Protein AF-0000000086847995 (afdb_homodimer)

Secondary structure (DSSP, 8-state):
-----EEEE-TTS-EEEEPPPPTTSEEEEEEE-HHHHTTS---PEEEEEEEPPP-TTSPPEEEEEEE-TTT-SEEEEEEEEEEE-TT--EEEEEEEEEEE--SSGGGGGGSB-/-----EEEE-TTS-EEEEPPPPTTSEEEEEEE-HHHHTTS---PEEEEEEEPPP-TTSPPEEEEEEE-TTT-SEEEEEEEEEEE-TT--EEEEEEEEEEE--SSGGGGGGSB-

pLDDT: mean 87.89, std 10.71, range [55.47, 97.62]

InterPro domains:
  IPR005468 Avidin/streptavidin [PF01382] (1-113)
  IPR005468 Avidin/streptavidin [PS51326] (1-113)
  IPR005469 Avidin [PR00709] (4-18)
  IPR005469 Avidin [PR00709] (25-33)
  IPR005469 Avidin [PR00709] (55-67)
  IPR005469 Avidin [PR00709] (74-84)
  IPR005469 Avidin [PR00709] (92-103)
  IPR005469 Avidin [PR00709] (109-113)
  IPR036896 Avidin-like superfamily [G3DSA:2.40.128.30] (1-113)
  IPR036896 Avidin-like superfamily [SSF50876] (2-113)
  IPR051764 Avidin/Streptavidin-related [PTHR34399] (1-113)

Radius of gyration: 17.46 Å; Cα contacts (8 Å, |Δi|>4): 596; chains: 2; bounding box: 53×51×38 Å

Foldseek 3Di:
DFAPAAWDADPQRKIWHWHHADPQFKIKTWTGHPCCVVPPNVDIWIKIWGWDDDDPPDFIKIKMKTDPVVNAQKIKIKIWTWDQDPVRDIDIDIDMKIAHDDDDPVCRVPGID/DFAPAAWDADPQRKIWHWHHADPQFKIKTWTGHPCCVVPPNVDIWIKIWGWDDDDPPDFIKIKMKTDPVVNAQKIKIKIWTWDQDPVRDIDTDIDMKIAHDDDDPVCRVPGID

Structure (mmCIF, N/CA/C/O backbone):
data_AF-0000000086847995-model_v1
#
loop_
_entity.id
_entity.type
_entity.pdbx_description
1 polymer Avidin
#
loop_
_atom_site.group_PDB
_atom_site.id
_atom_site.type_symbol
_atom_site.label_atom_id
_atom_site.label_alt_id
_atom_site.label_comp_id
_atom_site.label_asym_id
_atom_site.label_entity_id
_atom_site.label_seq_id
_atom_site.pdbx_PDB_ins_code
_atom_site.Cartn_x
_atom_site.Cartn_y
_atom_site.Cartn_z
_atom_site.occupancy
_atom_site.B_iso_or_equiv
_atom_site.auth_seq_id
_atom_site.auth_comp_id
_atom_site.auth_asym_id
_atom_site.auth_atom_id
_atom_site.pdbx_PDB_model_num
ATOM 1 N N . GLN A 1 1 ? 4.375 23.156 4.918 1 78.56 1 GLN A N 1
ATOM 2 C CA . GLN A 1 1 ? 3.752 21.844 4.719 1 78.56 1 GLN A CA 1
ATOM 3 C C . GLN A 1 1 ? 4.777 20.812 4.27 1 78.56 1 GLN A C 1
ATOM 5 O O . GLN A 1 1 ? 5.766 21.156 3.615 1 78.56 1 GLN A O 1
ATOM 10 N N . CYS A 1 2 ? 4.723 19.625 4.715 1 86.88 2 CYS A N 1
ATOM 11 C CA . CYS A 1 2 ? 5.645 18.562 4.316 1 86.88 2 CYS A CA 1
ATOM 12 C C . CYS A 1 2 ? 5.328 18.062 2.912 1 86.88 2 CYS A C 1
ATOM 14 O O . CYS A 1 2 ? 4.207 17.641 2.637 1 86.88 2 CYS A O 1
ATOM 16 N N . GLN A 1 3 ? 6.23 18.172 2.033 1 90.31 3 GLN A N 1
ATOM 17 C CA . GLN A 1 3 ? 6.051 17.75 0.647 1 90.31 3 GLN A CA 1
ATOM 18 C C . GLN A 1 3 ? 6.547 16.328 0.432 1 90.31 3 GLN A C 1
ATOM 20 O O . GLN A 1 3 ? 7.723 16.031 0.654 1 90.31 3 GLN A O 1
ATOM 25 N N . LEU A 1 4 ? 5.684 15.539 -0.049 1 93.56 4 LEU A N 1
ATOM 26 C CA . LEU A 1 4 ? 6.008 14.133 -0.24 1 93.56 4 LEU A CA 1
ATOM 27 C C . LEU A 1 4 ? 6.863 13.938 -1.488 1 93.56 4 LEU A C 1
ATOM 29 O O . LEU A 1 4 ? 7.754 13.086 -1.508 1 93.56 4 LEU A O 1
ATOM 33 N N . SER A 1 5 ? 6.602 14.766 -2.488 1 95.12 5 SER A N 1
ATOM 34 C CA . SER A 1 5 ? 7.367 14.641 -3.725 1 95.12 5 SER A CA 1
ATOM 35 C C . SER A 1 5 ? 8.836 14.984 -3.504 1 95.12 5 SER A C 1
ATOM 37 O O . SER A 1 5 ? 9.156 15.906 -2.756 1 95.12 5 SER A O 1
ATOM 39 N N . GLY A 1 6 ? 9.672 14.188 -4.25 1 95.38 6 GLY A N 1
ATOM 40 C CA . GLY A 1 6 ? 11.102 14.453 -4.141 1 95.38 6 GLY A CA 1
ATOM 41 C C . GLY A 1 6 ? 11.922 13.195 -3.896 1 95.38 6 GLY A C 1
ATOM 42 O O . GLY A 1 6 ? 11.484 12.094 -4.215 1 95.38 6 GLY A O 1
ATOM 43 N N . LEU A 1 7 ? 13.156 13.422 -3.498 1 95.12 7 LEU A N 1
ATOM 44 C CA . LEU A 1 7 ? 14.094 12.336 -3.238 1 95.12 7 LEU A CA 1
ATOM 45 C C . LEU A 1 7 ? 14.219 12.07 -1.742 1 95.12 7 LEU A C 1
ATOM 47 O O . LEU A 1 7 ? 14.438 13 -0.961 1 95.12 7 LEU A O 1
ATOM 51 N N . TRP A 1 8 ? 14.07 10.828 -1.413 1 96.31 8 TRP A N 1
ATOM 52 C CA . TRP A 1 8 ? 14.164 10.422 -0.014 1 96.31 8 TRP A CA 1
ATOM 53 C C . TRP A 1 8 ? 15.219 9.336 0.169 1 96.31 8 TRP A C 1
ATOM 55 O O . TRP A 1 8 ? 15.328 8.414 -0.649 1 96.31 8 TRP A O 1
ATOM 65 N N . ARG A 1 9 ? 16 9.414 1.239 1 94.62 9 ARG A N 1
ATOM 66 C CA . ARG A 1 9 ? 17.031 8.43 1.576 1 94.62 9 ARG A CA 1
ATOM 67 C C . ARG A 1 9 ? 16.766 7.809 2.943 1 94.62 9 ARG A C 1
ATOM 69 O O . ARG A 1 9 ? 16.422 8.516 3.895 1 94.62 9 ARG A O 1
ATOM 76 N N . ASN A 1 10 ? 16.875 6.461 2.996 1 93.62 10 ASN A N 1
ATOM 77 C CA . ASN A 1 10 ? 16.656 5.828 4.289 1 93.62 10 ASN A CA 1
ATOM 78 C C . ASN A 1 10 ? 17.969 5.441 4.965 1 93.62 10 ASN A C 1
ATOM 80 O O . ASN A 1 10 ? 19.047 5.789 4.48 1 93.62 10 ASN A O 1
ATOM 84 N N . GLU A 1 11 ? 17.797 4.914 6.117 1 90.38 11 GLU A N 1
ATOM 85 C CA . GLU A 1 11 ? 18.938 4.582 6.965 1 90.38 11 GLU A CA 1
ATOM 86 C C . GLU A 1 11 ? 19.875 3.611 6.266 1 90.38 11 GLU A C 1
ATOM 88 O O . GLU A 1 11 ? 21.078 3.57 6.57 1 90.38 11 GLU A O 1
ATOM 93 N N . GLN A 1 12 ? 19.453 2.746 5.297 1 88.44 12 GLN A N 1
ATOM 94 C CA . GLN A 1 12 ? 20.266 1.778 4.562 1 88.44 12 GLN A CA 1
ATOM 95 C C . GLN A 1 12 ? 20.828 2.387 3.281 1 88.44 12 GLN A C 1
ATOM 97 O O . GLN A 1 12 ? 21.359 1.674 2.432 1 88.44 12 GLN A O 1
ATOM 102 N N . ASP A 1 13 ? 20.672 3.629 3.053 1 89.81 13 ASP A N 1
ATOM 103 C CA . ASP A 1 13 ? 21.188 4.391 1.923 1 89.81 13 ASP A CA 1
ATOM 104 C C . ASP A 1 13 ? 20.422 4.059 0.64 1 89.81 13 ASP A C 1
ATOM 106 O O . ASP A 1 13 ? 20.953 4.242 -0.462 1 89.81 13 ASP A O 1
ATOM 110 N N . SER A 1 14 ? 19.266 3.424 0.833 1 90 14 SER A N 1
ATOM 111 C CA . SER A 1 14 ? 18.375 3.262 -0.314 1 90 14 SER A CA 1
ATOM 112 C C . SER A 1 14 ? 17.672 4.57 -0.661 1 90 14 SER A C 1
ATOM 114 O O . SER A 1 14 ? 17.484 5.43 0.205 1 90 14 SER A O 1
ATOM 116 N N . LEU A 1 15 ? 17.312 4.688 -1.896 1 93 15 LEU A N 1
ATOM 117 C CA . LEU A 1 15 ? 16.719 5.934 -2.367 1 93 15 LEU A CA 1
ATOM 118 C C . LEU A 1 15 ? 15.312 5.688 -2.914 1 93 15 LEU A C 1
ATOM 120 O O . LEU A 1 15 ? 15.062 4.672 -3.562 1 93 15 LEU A O 1
ATOM 124 N N . MET A 1 16 ? 14.484 6.621 -2.523 1 95.19 16 MET A N 1
ATOM 125 C CA . MET A 1 16 ? 13.125 6.641 -3.074 1 95.19 16 MET A CA 1
ATOM 12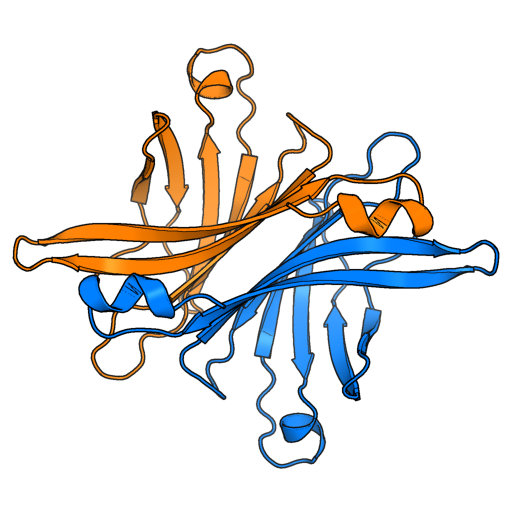6 C C . MET A 1 16 ? 12.844 7.969 -3.766 1 95.19 16 MET A C 1
ATOM 128 O O . MET A 1 16 ? 12.984 9.031 -3.16 1 95.19 16 MET A O 1
ATOM 132 N N . GLU A 1 17 ? 12.547 7.84 -5.027 1 95.62 17 GLU A N 1
ATOM 133 C CA . GLU A 1 17 ? 12.109 9.016 -5.773 1 95.62 17 GLU A CA 1
ATOM 134 C C . GLU A 1 17 ? 10.594 9.023 -5.961 1 95.62 17 GLU A C 1
ATOM 136 O O . GLU A 1 17 ? 10.023 8.07 -6.5 1 95.62 17 GLU A O 1
ATOM 141 N N . ILE A 1 18 ? 9.984 10.133 -5.504 1 96.56 18 ILE A N 1
ATOM 142 C CA . ILE A 1 18 ? 8.547 10.266 -5.668 1 96.56 18 ILE A CA 1
ATOM 143 C C . ILE A 1 18 ? 8.242 11.43 -6.605 1 96.56 18 ILE A C 1
ATOM 145 O O . ILE A 1 18 ? 8.719 12.547 -6.391 1 96.56 18 ILE A O 1
ATOM 149 N N . SER A 1 19 ? 7.441 11.164 -7.59 1 96.38 19 SER A N 1
ATOM 150 C CA . SER A 1 19 ? 7.043 12.195 -8.539 1 96.38 19 SER A CA 1
ATOM 151 C C . SER A 1 19 ? 6.027 13.156 -7.918 1 96.38 19 SER A C 1
ATOM 153 O O . SER A 1 19 ? 5.539 12.914 -6.812 1 96.38 19 SER A O 1
ATOM 155 N N . VAL A 1 20 ? 5.766 14.25 -8.656 1 94.5 20 VAL A N 1
ATOM 156 C CA . VAL A 1 20 ? 4.77 15.219 -8.211 1 94.5 20 VAL A CA 1
ATOM 157 C C . VAL A 1 20 ? 3.416 14.531 -8.039 1 94.5 20 VAL A C 1
ATOM 159 O O . VAL A 1 20 ? 3.016 13.719 -8.883 1 94.5 20 VAL A O 1
ATOM 162 N N . LEU A 1 21 ? 2.77 14.906 -6.922 1 92.94 21 LEU A N 1
ATOM 163 C CA . LEU A 1 21 ? 1.459 14.328 -6.645 1 92.94 21 LEU A CA 1
ATOM 164 C C . LEU A 1 21 ? 0.406 14.891 -7.594 1 92.94 21 LEU A C 1
ATOM 166 O O . LEU A 1 21 ? 0.407 16.094 -7.891 1 92.94 21 LEU A O 1
ATOM 170 N N . ARG A 1 22 ? -0.508 14.055 -7.934 1 92.69 22 ARG A N 1
ATOM 171 C CA . ARG A 1 22 ? -1.677 14.5 -8.68 1 92.69 22 ARG A CA 1
ATOM 172 C C . ARG A 1 22 ? -2.697 15.172 -7.766 1 92.69 22 ARG A C 1
ATOM 174 O O . ARG A 1 22 ? -2.604 15.055 -6.539 1 92.69 22 ARG A O 1
ATOM 181 N N . ASP A 1 23 ? -3.656 15.781 -8.312 1 88.62 23 ASP A N 1
ATOM 182 C CA . ASP A 1 23 ? -4.66 16.531 -7.555 1 88.62 23 ASP A CA 1
ATOM 183 C C . ASP A 1 23 ? -5.402 15.609 -6.586 1 88.62 23 ASP A C 1
ATOM 185 O O . ASP A 1 23 ? -5.82 16.047 -5.508 1 88.62 23 ASP A O 1
ATOM 189 N N . ASN A 1 24 ? -5.547 14.391 -6.961 1 85.69 24 ASN A N 1
ATOM 190 C CA . ASN A 1 24 ? -6.297 13.461 -6.125 1 85.69 24 ASN A CA 1
ATOM 191 C C . ASN A 1 24 ? -5.398 12.805 -5.078 1 85.69 24 ASN A C 1
ATOM 193 O O . ASN A 1 24 ? -5.828 11.891 -4.371 1 85.69 24 ASN A O 1
ATOM 197 N N . GLY A 1 25 ? -4.121 13.219 -5.066 1 89.81 25 GLY A N 1
ATOM 198 C CA . GLY A 1 25 ? -3.189 12.703 -4.074 1 89.81 25 GLY A CA 1
ATOM 199 C C . GLY A 1 25 ? -2.377 11.523 -4.574 1 89.81 25 GLY A C 1
ATOM 200 O O . GLY A 1 25 ? -1.486 11.031 -3.875 1 89.81 25 GLY A O 1
ATOM 201 N N . ASP A 1 26 ? -2.676 11.031 -5.742 1 92.88 26 ASP A N 1
ATOM 202 C CA . ASP A 1 26 ? -1.951 9.891 -6.289 1 92.88 26 ASP A CA 1
ATOM 203 C C . ASP A 1 26 ? -0.509 10.266 -6.625 1 92.88 26 ASP A C 1
ATOM 205 O O . ASP A 1 26 ? -0.239 11.383 -7.059 1 92.88 26 ASP A O 1
ATOM 209 N N . PHE A 1 27 ? 0.321 9.258 -6.457 1 95 27 PHE A N 1
ATOM 210 C CA . PHE A 1 27 ? 1.705 9.508 -6.844 1 95 27 PHE A CA 1
ATOM 211 C C . PHE A 1 27 ? 2.377 8.219 -7.305 1 95 27 PHE A C 1
ATOM 213 O O . PHE A 1 27 ? 1.871 7.125 -7.051 1 95 27 PHE A O 1
ATOM 220 N N . GLN A 1 28 ? 3.418 8.359 -8.07 1 95.94 28 GLN A N 1
ATOM 221 C CA . GLN A 1 28 ? 4.293 7.273 -8.508 1 95.94 28 GLN A CA 1
ATOM 222 C C . GLN A 1 28 ? 5.758 7.602 -8.234 1 95.94 28 GLN A C 1
ATOM 224 O O . GLN A 1 28 ? 6.09 8.734 -7.879 1 95.94 28 GLN A O 1
ATOM 229 N N . GLY A 1 29 ? 6.551 6.566 -8.352 1 95.5 29 GLY A N 1
ATOM 230 C CA . GLY A 1 29 ? 7.973 6.75 -8.117 1 95.5 29 GLY A CA 1
ATOM 231 C C . GLY A 1 29 ? 8.789 5.492 -8.359 1 95.5 29 GLY A C 1
ATOM 232 O O . GLY A 1 29 ? 8.328 4.57 -9.031 1 95.5 29 GLY A O 1
ATOM 233 N N . LYS A 1 30 ? 10 5.637 -7.871 1 93.44 30 LYS A N 1
ATOM 234 C CA . LYS A 1 30 ? 10.938 4.523 -7.973 1 93.44 30 LYS A CA 1
ATOM 235 C C . LYS A 1 30 ? 11.703 4.328 -6.664 1 93.44 30 LYS A C 1
ATOM 237 O O . LYS A 1 30 ? 12.031 5.301 -5.984 1 93.44 30 LYS A O 1
ATOM 242 N N . TYR A 1 31 ? 11.852 3.129 -6.406 1 92.06 31 TYR A N 1
ATOM 243 C CA . TYR A 1 31 ? 12.688 2.75 -5.27 1 92.06 31 TYR A CA 1
ATOM 244 C C . TYR A 1 31 ? 14 2.129 -5.734 1 92.06 31 TYR A C 1
ATOM 246 O O . TYR A 1 31 ? 14 1.228 -6.578 1 92.06 31 TYR A O 1
ATOM 254 N N . PHE A 1 32 ? 15.078 2.605 -5.145 1 89 32 PHE A N 1
ATOM 255 C CA . PHE A 1 32 ? 16.422 2.135 -5.48 1 89 32 PHE A CA 1
ATOM 256 C C . PHE A 1 32 ? 17.094 1.54 -4.258 1 89 32 PHE A C 1
ATOM 258 O O . PHE A 1 32 ? 17.328 2.234 -3.264 1 89 32 PHE A O 1
ATOM 265 N N . THR A 1 33 ? 17.359 0.281 -4.301 1 84.25 33 THR A N 1
ATOM 266 C CA 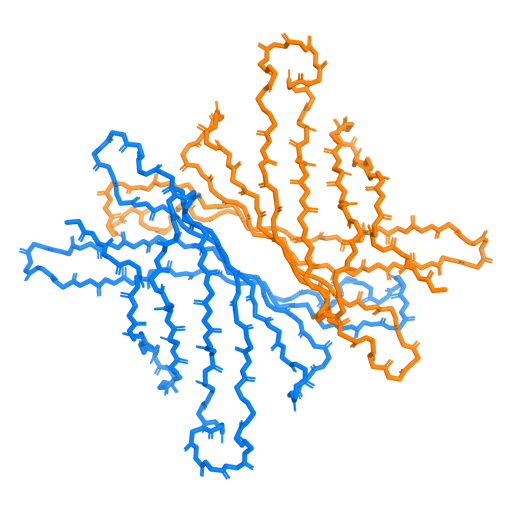. THR A 1 33 ? 18.109 -0.334 -3.209 1 84.25 33 THR A CA 1
ATOM 267 C C . THR A 1 33 ? 19.609 -0.099 -3.375 1 84.25 33 THR A C 1
ATOM 269 O O . THR A 1 33 ? 20.062 0.274 -4.457 1 84.25 33 THR A O 1
ATOM 272 N N . ARG A 1 34 ? 20.359 -0.313 -2.316 1 79.31 34 ARG A N 1
ATOM 273 C CA . ARG A 1 34 ? 21.812 -0.174 -2.348 1 79.31 34 ARG A CA 1
ATOM 274 C C . ARG A 1 34 ? 22.438 -1.069 -3.42 1 79.31 34 ARG A C 1
ATOM 276 O O . ARG A 1 34 ? 23.359 -0.662 -4.121 1 79.31 34 ARG A O 1
ATOM 283 N N . VAL A 1 35 ? 21.875 -2.236 -3.48 1 71.44 35 VAL A N 1
ATOM 284 C CA . VAL A 1 35 ? 22.359 -3.178 -4.48 1 71.44 35 VAL A CA 1
ATOM 285 C C . VAL A 1 35 ? 22.188 -2.59 -5.879 1 71.44 35 VAL A C 1
ATOM 287 O O . VAL A 1 35 ? 23.094 -2.67 -6.715 1 71.44 35 VAL A O 1
ATOM 290 N N . THR A 1 36 ? 21.062 -1.972 -6.172 1 73.62 36 THR A N 1
ATOM 291 C CA . THR A 1 36 ? 20.797 -1.357 -7.465 1 73.62 36 THR A CA 1
ATOM 292 C C . THR A 1 36 ? 21.688 -0.143 -7.688 1 73.62 36 THR A C 1
ATOM 294 O O . THR A 1 36 ? 22.172 0.083 -8.797 1 73.62 36 THR A O 1
ATOM 297 N N . LEU A 1 37 ? 21.891 0.568 -6.703 1 70.19 37 LEU A N 1
ATOM 298 C CA . LEU A 1 37 ? 22.688 1.781 -6.805 1 70.19 37 LEU A CA 1
ATOM 299 C C . LEU A 1 37 ? 24.156 1.443 -7.078 1 70.19 37 LEU A C 1
ATOM 301 O O . LEU A 1 37 ? 24.859 2.215 -7.727 1 70.19 37 LEU A O 1
ATOM 305 N N . ALA A 1 38 ? 24.672 0.316 -6.562 1 71.19 38 ALA A N 1
ATOM 306 C CA . ALA A 1 38 ? 26.047 -0.1 -6.754 1 71.19 38 ALA A CA 1
ATOM 307 C C . ALA A 1 38 ? 26.266 -0.673 -8.156 1 71.19 38 ALA A C 1
ATOM 309 O O . ALA A 1 38 ? 27.391 -0.948 -8.555 1 71.19 38 ALA A O 1
ATOM 310 N N . GLY A 1 39 ? 25.359 -0.509 -8.938 1 64.06 39 GLY A N 1
ATOM 311 C CA . GLY A 1 39 ? 25.531 -0.879 -10.336 1 64.06 39 GLY A CA 1
ATOM 312 C C . GLY A 1 39 ? 25.25 -2.346 -10.602 1 64.06 39 GLY A C 1
ATOM 313 O O . GLY A 1 39 ? 25.656 -2.881 -11.633 1 64.06 39 GLY A O 1
ATOM 314 N N . GLY A 1 40 ? 24.953 -2.982 -9.633 1 55.47 40 GLY A N 1
ATOM 315 C CA . GLY A 1 40 ? 24.734 -4.383 -9.969 1 55.47 40 GLY A CA 1
ATOM 316 C C . GLY A 1 40 ? 23.516 -4.605 -10.844 1 55.47 40 GLY A C 1
ATOM 317 O O . GLY A 1 40 ? 23.547 -5.441 -11.75 1 55.47 40 GLY A O 1
ATOM 318 N N . CYS A 1 41 ? 22.406 -4.297 -10.484 1 56.72 41 CYS A N 1
ATOM 319 C CA . CYS A 1 41 ? 21.203 -4.434 -11.289 1 56.72 41 CYS A CA 1
ATOM 320 C C . CYS A 1 41 ? 20.484 -3.1 -11.422 1 56.72 41 CYS A C 1
ATOM 322 O O . CYS A 1 41 ? 20.312 -2.385 -10.43 1 56.72 41 CYS A O 1
ATOM 324 N N . ALA A 1 42 ? 20.656 -2.42 -12.547 1 55.5 42 ALA A N 1
ATOM 325 C CA . ALA A 1 42 ? 19.906 -1.184 -12.789 1 55.5 42 ALA A CA 1
ATOM 326 C C . ALA A 1 42 ? 18.422 -1.361 -12.469 1 55.5 42 ALA A C 1
ATOM 328 O O . ALA A 1 42 ? 17.578 -0.714 -13.078 1 55.5 42 ALA A O 1
ATOM 329 N N . CYS A 1 43 ? 18.047 -2.291 -11.539 1 69.06 43 CYS A N 1
ATOM 330 C CA . CYS A 1 43 ? 16.641 -2.689 -11.5 1 69.06 43 CYS A CA 1
ATOM 331 C C . CYS A 1 43 ? 15.875 -1.885 -10.453 1 69.06 43 CYS A C 1
ATOM 333 O O . CYS A 1 43 ? 16.172 -1.974 -9.258 1 69.06 43 CYS A O 1
ATOM 335 N N . THR A 1 44 ? 15.359 -0.703 -10.867 1 81.69 44 THR A N 1
ATOM 336 C CA . THR A 1 44 ? 14.477 0.113 -10.039 1 81.69 44 THR A CA 1
ATOM 337 C C . THR A 1 44 ? 13.141 -0.592 -9.82 1 81.69 44 THR A C 1
ATOM 339 O O . THR A 1 44 ? 12.711 -1.397 -10.648 1 81.69 44 THR A O 1
ATOM 342 N N . SER A 1 45 ? 12.695 -0.428 -8.648 1 89.56 45 SER A N 1
ATOM 343 C CA . SER A 1 45 ? 11.383 -0.977 -8.32 1 89.56 45 SER A CA 1
ATOM 344 C C . SER A 1 45 ? 10.32 0.113 -8.297 1 89.56 45 SER A C 1
ATOM 346 O O . SER A 1 45 ? 10.422 1.074 -7.531 1 89.56 45 SER A O 1
ATOM 348 N N . PRO A 1 46 ? 9.328 -0.015 -9.141 1 91.44 46 PRO A N 1
ATOM 349 C CA . PRO A 1 46 ? 8.305 1.029 -9.188 1 91.44 46 PRO A CA 1
ATOM 350 C C . PRO A 1 46 ? 7.469 1.098 -7.91 1 91.44 46 PRO A C 1
ATOM 352 O O . PRO A 1 46 ? 7.211 0.068 -7.281 1 91.44 46 PRO A O 1
ATOM 355 N N . LEU A 1 47 ? 7.129 2.33 -7.504 1 94.56 47 LEU A N 1
ATOM 356 C CA . LEU A 1 47 ? 6.207 2.51 -6.387 1 94.56 47 LEU A CA 1
ATOM 357 C C . LEU A 1 47 ? 4.996 3.34 -6.809 1 94.56 47 LEU A C 1
ATOM 359 O O . LEU A 1 47 ? 5.09 4.156 -7.727 1 94.56 47 LEU A O 1
ATOM 363 N N . LYS A 1 48 ? 3.887 3.035 -6.234 1 94.62 48 LYS A N 1
ATOM 364 C CA . LYS A 1 48 ? 2.625 3.74 -6.438 1 94.62 48 LYS A CA 1
ATOM 365 C C . LYS A 1 48 ? 1.872 3.91 -5.121 1 94.62 48 LYS A C 1
ATOM 367 O O . LYS A 1 48 ? 1.837 2.994 -4.297 1 94.62 48 LYS A O 1
ATOM 372 N N . GLY A 1 49 ? 1.313 5.113 -4.98 1 95.81 49 GLY A N 1
ATOM 373 C CA . GLY A 1 49 ? 0.6 5.332 -3.732 1 95.81 49 GLY A CA 1
ATOM 374 C C . GLY A 1 49 ? -0.287 6.562 -3.76 1 95.81 49 GLY A C 1
ATOM 375 O O . GLY A 1 49 ? -0.608 7.078 -4.832 1 95.81 49 GLY A O 1
ATOM 376 N N . ALA A 1 50 ? -0.777 6.828 -2.645 1 93.44 50 ALA A N 1
ATOM 377 C CA . ALA A 1 50 ? -1.649 7.984 -2.473 1 93.44 50 ALA A CA 1
ATOM 378 C C . ALA A 1 50 ? -1.413 8.656 -1.122 1 93.44 50 ALA A C 1
ATOM 380 O O . ALA A 1 50 ? -1.103 7.984 -0.135 1 93.44 50 ALA A O 1
ATOM 381 N N . GLN A 1 51 ? -1.56 9.961 -1.202 1 92.25 51 GLN A N 1
ATOM 382 C CA . GLN A 1 51 ? -1.508 10.773 0.007 1 92.25 51 GLN A CA 1
ATOM 383 C C . GLN A 1 51 ? -2.908 11.188 0.451 1 92.25 51 GLN A C 1
ATOM 385 O O . GLN A 1 51 ? -3.736 11.578 -0.375 1 92.25 51 GLN A O 1
ATOM 390 N N . GLN A 1 52 ? -3.057 11.039 1.735 1 86.94 52 GLN A N 1
ATOM 391 C CA . GLN A 1 52 ? -4.324 11.477 2.312 1 86.94 52 GLN A CA 1
ATOM 392 C C . GLN A 1 52 ? -4.426 13 2.34 1 86.94 52 GLN A C 1
ATOM 394 O O . GLN A 1 52 ? -3.434 13.688 2.584 1 86.94 52 GLN A O 1
ATOM 399 N N . GLN A 1 53 ? -5.625 13.492 2.01 1 75.81 53 GLN A N 1
ATOM 400 C CA . GLN A 1 53 ? -5.812 14.93 2.146 1 75.81 53 GLN A CA 1
ATOM 401 C C . GLN A 1 53 ? -5.672 15.367 3.602 1 75.81 53 GLN A C 1
ATOM 403 O O . GLN A 1 53 ? -6.203 14.719 4.504 1 75.81 53 GLN A O 1
ATOM 408 N N . PRO A 1 54 ? -4.711 16.266 3.717 1 67.44 54 PRO A N 1
ATOM 409 C CA . PRO A 1 54 ? -4.523 16.703 5.102 1 67.44 54 PRO A CA 1
ATOM 410 C C . PRO A 1 54 ? -5.82 17.172 5.754 1 67.44 54 PRO A C 1
ATOM 412 O O . PRO A 1 54 ? -6.668 17.781 5.09 1 67.44 54 PRO A O 1
ATOM 415 N N . GLY A 1 55 ? -6.18 16.5 6.824 1 60.44 55 GLY A N 1
ATOM 416 C CA . GLY A 1 55 ? -7.211 17.156 7.613 1 60.44 55 GLY A CA 1
ATOM 417 C C . GLY A 1 55 ? -6.77 18.5 8.18 1 60.44 55 GLY A C 1
ATOM 418 O O . GLY A 1 55 ? -5.746 19.047 7.77 1 60.44 55 GLY A O 1
ATOM 419 N N . GLU A 1 56 ? -7.629 19.062 8.977 1 58.31 56 GLU A N 1
ATOM 420 C CA . GLU A 1 56 ? -7.32 20.328 9.648 1 58.31 56 GLU A CA 1
ATOM 421 C C . GLU A 1 56 ? -6.035 20.219 10.461 1 58.31 56 GLU A C 1
ATOM 423 O O . GLU A 1 56 ? -5.969 19.469 11.438 1 58.31 56 GLU A O 1
ATOM 428 N N . GLY A 1 57 ? -4.91 20.875 10.156 1 57.31 57 GLY A N 1
ATOM 429 C CA . GLY A 1 57 ? -3.738 21.156 10.969 1 57.31 57 GLY A CA 1
ATOM 430 C C . GLY A 1 57 ? -2.701 20.062 10.922 1 57.31 57 GLY A C 1
ATOM 431 O O . GLY A 1 57 ? -1.7 20.109 11.641 1 57.31 57 GLY A O 1
ATOM 432 N N . GLY A 1 58 ? -2.895 19.016 10.109 1 68.81 58 GLY A N 1
ATOM 433 C CA . GLY A 1 58 ? -1.88 17.984 10.289 1 68.81 58 GLY A CA 1
ATOM 434 C C . GLY A 1 58 ? -1.186 17.609 8.992 1 68.81 58 GLY A C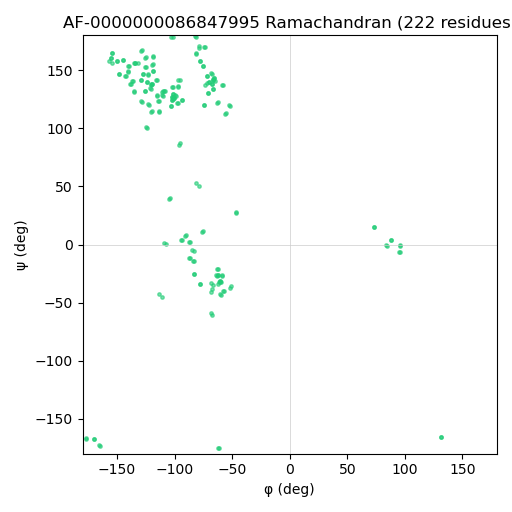 1
ATOM 435 O O . GLY A 1 58 ? -1.508 18.141 7.93 1 68.81 58 GLY A O 1
ATOM 436 N N . TRP A 1 59 ? -0.031 17.016 9.109 1 84.94 59 TRP A N 1
ATOM 437 C CA . TRP A 1 59 ? 0.708 16.453 7.98 1 84.94 59 TRP A CA 1
ATOM 438 C C . TRP A 1 59 ? -0.017 15.242 7.402 1 84.94 59 TRP A C 1
ATOM 440 O O . TRP A 1 59 ? -0.654 14.484 8.133 1 84.94 59 TRP A O 1
ATOM 450 N N . PRO A 1 60 ? -0.022 15.195 6.176 1 87.56 60 PRO A N 1
ATOM 451 C CA . PRO A 1 60 ? -0.792 14.125 5.535 1 87.56 60 PRO A CA 1
ATOM 452 C C . PRO A 1 60 ? -0.159 12.75 5.727 1 87.56 60 PRO A C 1
ATOM 454 O O . PRO A 1 60 ? 1.068 12.625 5.738 1 87.56 60 PRO A O 1
ATOM 457 N N . THR A 1 61 ? -1.003 11.758 5.961 1 93.19 61 THR A N 1
ATOM 458 C CA . THR A 1 61 ? -0.573 10.367 5.859 1 93.19 61 THR A CA 1
ATOM 459 C C . THR A 1 61 ? -0.507 9.93 4.398 1 93.19 61 THR A C 1
ATOM 461 O O . THR A 1 61 ? -1.069 10.586 3.521 1 93.19 61 THR A O 1
ATOM 464 N N . PHE A 1 62 ? 0.254 8.93 4.184 1 95 62 PHE A N 1
ATOM 465 C CA . PHE A 1 62 ? 0.367 8.359 2.848 1 95 62 PHE A CA 1
ATOM 466 C C . PHE A 1 62 ? 0.542 6.848 2.916 1 95 62 PHE A C 1
ATOM 468 O O . PHE A 1 62 ? 0.897 6.305 3.965 1 95 62 PHE A O 1
ATOM 475 N N . ALA A 1 63 ? 0.259 6.199 1.923 1 97.25 63 ALA A N 1
ATOM 476 C CA . ALA A 1 63 ? 0.581 4.789 1.716 1 97.25 63 ALA A CA 1
ATOM 477 C C . ALA A 1 63 ? 1.015 4.531 0.276 1 97.25 63 ALA A C 1
ATOM 479 O O . ALA A 1 63 ? 0.584 5.23 -0.644 1 97.25 63 ALA A O 1
ATOM 480 N N . PHE A 1 64 ? 1.901 3.533 0.113 1 97.25 64 PHE A N 1
ATOM 481 C CA . PHE A 1 64 ? 2.318 3.174 -1.237 1 97.25 64 PHE A CA 1
ATOM 482 C C . PHE A 1 64 ? 2.775 1.721 -1.294 1 97.25 64 PHE A C 1
ATOM 484 O O . PHE A 1 64 ? 2.969 1.085 -0.255 1 97.25 64 PHE A O 1
ATOM 491 N N . THR A 1 65 ? 2.863 1.241 -2.506 1 96.75 65 THR A N 1
ATOM 492 C CA . THR A 1 65 ? 3.336 -0.116 -2.758 1 96.75 65 THR A CA 1
ATOM 493 C C . THR A 1 65 ? 4.602 -0.099 -3.607 1 96.75 65 THR A C 1
ATOM 495 O O . THR A 1 65 ? 4.809 0.816 -4.406 1 96.75 65 THR A O 1
ATOM 498 N N . VAL A 1 66 ? 5.422 -1.055 -3.404 1 93.69 66 VAL A N 1
ATOM 499 C CA . VAL A 1 66 ? 6.625 -1.236 -4.207 1 93.69 66 VAL A CA 1
ATOM 500 C C . VAL A 1 66 ? 6.652 -2.65 -4.785 1 93.69 66 VAL A C 1
ATOM 502 O O . VAL A 1 66 ? 6.422 -3.625 -4.066 1 93.69 66 VAL A O 1
ATOM 505 N N . ARG A 1 67 ? 6.91 -2.74 -6.008 1 90.88 67 ARG A N 1
ATOM 506 C CA . ARG A 1 67 ? 7.07 -4.02 -6.688 1 90.88 67 ARG A CA 1
ATOM 507 C C . ARG A 1 67 ? 8.547 -4.352 -6.898 1 90.88 67 ARG A C 1
ATOM 509 O O . ARG A 1 67 ? 9.273 -3.576 -7.516 1 90.88 67 ARG A O 1
ATOM 516 N N . TRP A 1 68 ? 8.898 -5.551 -6.402 1 88 68 TRP A N 1
ATOM 517 C CA . TRP A 1 68 ? 10.305 -5.941 -6.445 1 88 68 TRP A CA 1
ATOM 518 C C . TRP A 1 68 ? 10.547 -6.965 -7.555 1 88 68 TRP A C 1
ATOM 520 O O . TRP A 1 68 ? 11.305 -7.918 -7.367 1 88 68 TRP A O 1
ATOM 530 N N . ASP A 1 69 ? 9.961 -6.863 -8.719 1 75.94 69 ASP A N 1
ATOM 531 C CA . ASP A 1 69 ? 9.961 -7.832 -9.812 1 75.94 69 ASP A CA 1
ATOM 532 C C . ASP A 1 69 ? 11.383 -8.266 -10.156 1 75.94 69 ASP A C 1
ATOM 534 O O . ASP A 1 69 ? 11.617 -9.422 -10.5 1 75.94 69 ASP A O 1
ATOM 538 N N . LYS A 1 70 ? 12.242 -7.41 -10.094 1 71 70 LYS A N 1
ATOM 539 C CA . LYS A 1 70 ? 13.594 -7.727 -10.547 1 71 70 LYS A CA 1
ATOM 540 C C . LYS A 1 70 ? 14.414 -8.352 -9.43 1 71 70 LYS A C 1
ATOM 542 O O . LYS A 1 70 ? 15.516 -8.867 -9.672 1 71 70 LYS A O 1
ATOM 547 N N . PHE A 1 71 ? 13.875 -8.281 -8.234 1 69.25 71 PHE A N 1
ATOM 548 C CA . PHE A 1 71 ? 14.664 -8.719 -7.086 1 69.25 71 PHE A CA 1
ATOM 549 C C . PHE A 1 71 ? 14.086 -10 -6.484 1 69.25 71 PHE A C 1
ATOM 551 O O . PHE A 1 71 ? 14.828 -10.906 -6.113 1 69.25 71 PHE A O 1
ATOM 558 N N . SER A 1 72 ? 12.844 -9.906 -6.375 1 70.06 72 SER A N 1
ATOM 559 C CA . SER A 1 72 ? 12.172 -10.984 -5.664 1 70.06 72 SER A CA 1
ATOM 560 C C . SER A 1 72 ? 10.719 -11.117 -6.102 1 70.06 72 SER A C 1
ATOM 562 O O . SER A 1 72 ? 10.188 -10.234 -6.785 1 70.06 72 SER A O 1
ATOM 564 N N . ASN A 1 73 ? 10.148 -12.156 -5.973 1 77.56 73 ASN A N 1
ATOM 565 C CA . ASN A 1 73 ? 8.719 -12.344 -6.176 1 77.56 73 ASN A CA 1
ATOM 566 C C . ASN A 1 73 ? 7.914 -11.852 -4.977 1 77.56 73 ASN A C 1
ATOM 568 O O . ASN A 1 73 ? 7.168 -12.617 -4.367 1 77.56 73 ASN A O 1
ATOM 572 N N . ALA A 1 74 ? 8.234 -10.617 -4.594 1 86.06 74 ALA A N 1
ATOM 573 C CA . ALA A 1 74 ? 7.617 -10.047 -3.4 1 86.06 74 ALA A CA 1
ATOM 574 C C . ALA A 1 74 ? 7.086 -8.641 -3.674 1 86.06 74 ALA A C 1
ATOM 576 O O . ALA A 1 74 ? 7.453 -8.016 -4.672 1 86.06 74 ALA A O 1
ATOM 577 N N . THR A 1 75 ? 6.168 -8.258 -2.922 1 92.62 75 THR A N 1
ATOM 578 C CA . THR A 1 75 ? 5.641 -6.898 -2.92 1 92.62 75 THR A CA 1
ATOM 579 C C . THR A 1 75 ? 5.652 -6.316 -1.509 1 92.62 75 THR A C 1
ATOM 581 O O . THR A 1 75 ? 5.539 -7.051 -0.527 1 92.62 75 THR A O 1
ATOM 584 N N . THR A 1 76 ? 5.867 -5.055 -1.44 1 95.12 76 THR A N 1
ATOM 585 C CA . THR A 1 76 ? 5.832 -4.367 -0.153 1 95.12 76 THR A CA 1
ATOM 586 C C . THR A 1 76 ? 4.762 -3.281 -0.149 1 95.12 76 THR A C 1
ATOM 588 O O . THR A 1 76 ? 4.602 -2.553 -1.132 1 95.12 76 THR A O 1
ATOM 591 N N . ALA A 1 77 ? 4.062 -3.191 0.911 1 97.44 77 ALA A N 1
ATOM 592 C CA . ALA A 1 77 ? 3.141 -2.094 1.184 1 97.44 77 ALA A CA 1
ATOM 593 C C . ALA A 1 77 ? 3.654 -1.215 2.32 1 97.44 77 ALA A C 1
ATOM 595 O O . ALA A 1 77 ? 4.062 -1.721 3.369 1 97.44 77 ALA A O 1
ATOM 596 N N . PHE A 1 78 ? 3.664 0.096 2.131 1 97.56 78 PHE A N 1
ATOM 597 C CA . PHE A 1 78 ? 4.117 1.066 3.121 1 97.56 78 PHE A CA 1
ATOM 598 C C . PHE A 1 78 ? 2.969 1.956 3.576 1 97.56 78 PHE A C 1
ATOM 600 O O . PHE A 1 78 ? 2.125 2.35 2.768 1 97.56 78 PHE A O 1
ATOM 607 N N . ALA A 1 79 ? 2.951 2.27 4.809 1 97.62 79 ALA A N 1
ATOM 608 C CA . ALA A 1 79 ? 2.127 3.34 5.367 1 97.62 79 ALA A CA 1
ATOM 609 C C . ALA A 1 79 ? 2.963 4.285 6.223 1 97.62 79 ALA A C 1
ATOM 611 O O . ALA A 1 79 ? 3.857 3.85 6.949 1 97.62 79 ALA A O 1
ATOM 612 N N . GLY A 1 80 ? 2.619 5.539 6.105 1 96.25 80 GLY A N 1
ATOM 613 C CA . GLY A 1 80 ? 3.42 6.48 6.871 1 96.25 80 GLY A CA 1
ATOM 614 C C . GLY A 1 80 ? 2.84 7.883 6.891 1 96.25 80 GLY A C 1
ATOM 615 O O . GLY A 1 80 ? 1.677 8.086 6.535 1 96.25 80 GLY A O 1
ATOM 616 N N . GLN A 1 81 ? 3.689 8.75 7.355 1 94.31 81 GLN A N 1
ATOM 617 C CA . GLN A 1 81 ? 3.35 10.164 7.469 1 94.31 81 GLN A CA 1
ATOM 618 C C . GLN A 1 81 ? 4.582 11.047 7.27 1 94.31 81 GLN A C 1
ATOM 620 O O . GLN A 1 81 ? 5.691 10.664 7.648 1 94.31 81 GLN A O 1
ATOM 625 N N . CYS A 1 82 ? 4.277 12.18 6.695 1 93.75 82 CYS A N 1
ATOM 626 C CA . CYS A 1 82 ? 5.312 13.18 6.469 1 93.75 82 CYS A CA 1
ATOM 627 C C . CYS A 1 82 ? 5.266 14.266 7.539 1 93.75 82 CYS A C 1
ATOM 629 O O . CYS A 1 82 ? 4.203 14.828 7.812 1 93.75 82 CYS A O 1
ATOM 631 N N . PHE A 1 83 ? 6.43 14.516 8.148 1 93.06 83 PHE A N 1
ATOM 632 C CA . PHE A 1 83 ? 6.52 15.539 9.18 1 93.06 83 PHE A CA 1
ATOM 633 C C . PHE A 1 83 ? 7.5 16.625 8.773 1 93.06 83 PHE A C 1
ATOM 635 O O . PHE A 1 83 ? 8.398 16.391 7.965 1 93.06 83 PHE A O 1
ATOM 642 N N . VAL A 1 84 ? 7.254 17.781 9.352 1 91.5 84 VAL A N 1
ATOM 643 C CA . VAL A 1 84 ? 8.211 18.891 9.242 1 91.5 84 VAL A CA 1
ATOM 644 C C . VAL A 1 84 ? 8.516 19.438 10.633 1 91.5 84 VAL A C 1
ATOM 646 O O . VAL A 1 84 ? 7.605 19.734 11.406 1 91.5 84 VAL A O 1
ATOM 649 N N . ASP A 1 85 ? 9.781 19.438 10.953 1 89.69 85 ASP A N 1
ATOM 650 C CA . ASP A 1 85 ? 10.125 19.969 12.273 1 89.69 85 ASP A CA 1
ATOM 651 C C . ASP A 1 85 ? 10.219 21.484 12.242 1 89.69 85 ASP A C 1
ATOM 653 O O . ASP A 1 85 ? 9.984 22.109 11.211 1 89.69 85 ASP A O 1
ATOM 657 N N . THR A 1 86 ? 10.508 22.062 13.352 1 90 86 THR A N 1
ATOM 658 C CA . THR A 1 86 ? 10.523 23.516 13.508 1 90 86 THR A CA 1
ATOM 659 C C . THR A 1 86 ? 11.586 24.141 12.617 1 90 86 THR A C 1
ATOM 661 O O . THR A 1 86 ? 11.477 25.312 12.234 1 90 86 THR A O 1
ATOM 664 N N . GLY A 1 87 ? 12.656 23.406 12.289 1 91.88 87 GLY A N 1
ATOM 665 C CA . GLY A 1 87 ? 13.711 23.906 11.422 1 91.88 87 GLY A CA 1
ATOM 666 C C . GLY A 1 87 ? 13.398 23.734 9.945 1 91.88 87 GLY A C 1
ATOM 667 O O . GLY A 1 87 ? 14.188 24.141 9.086 1 91.88 87 GLY A O 1
ATOM 668 N N . GLY A 1 88 ? 12.32 23.109 9.609 1 90.19 88 GLY A N 1
ATOM 669 C CA . GLY A 1 88 ? 11.906 22.938 8.227 1 90.19 88 GLY A CA 1
ATOM 670 C C . GLY A 1 88 ? 12.336 21.609 7.637 1 90.19 88 GLY A C 1
ATOM 671 O O . GLY A 1 88 ? 12.102 21.344 6.457 1 90.19 88 GLY A O 1
ATOM 672 N N . LYS A 1 89 ? 13.031 20.844 8.492 1 92 89 LYS A N 1
ATOM 673 C CA . LYS A 1 89 ? 13.461 19.531 7.996 1 92 89 LYS A CA 1
ATOM 674 C C . LYS A 1 89 ? 12.273 18.594 7.852 1 92 89 LYS A C 1
ATOM 676 O O . LYS A 1 89 ? 11.508 18.406 8.797 1 92 89 LYS A O 1
ATOM 681 N N . GLU A 1 90 ? 12.227 17.984 6.641 1 93.56 90 GLU A N 1
ATOM 682 C CA . GLU A 1 90 ? 11.141 17.031 6.359 1 93.56 90 GLU A CA 1
ATOM 683 C C . GLU A 1 90 ? 11.594 15.602 6.602 1 93.56 90 GLU A C 1
ATOM 685 O O . GLU A 1 90 ? 12.711 15.227 6.25 1 93.56 90 GLU A O 1
ATOM 690 N N . THR A 1 91 ? 10.703 14.844 7.258 1 94 91 THR A N 1
ATOM 691 C CA . THR A 1 91 ? 10.977 13.445 7.57 1 94 91 THR A CA 1
ATOM 692 C C . THR A 1 91 ? 9.758 12.578 7.262 1 94 91 THR A C 1
ATOM 694 O O . THR A 1 91 ? 8.625 12.938 7.605 1 94 91 THR A O 1
ATOM 697 N N . LEU A 1 92 ? 10.039 11.492 6.555 1 95.56 92 LEU A N 1
ATOM 698 C CA . LEU A 1 92 ? 9 10.492 6.375 1 95.56 92 LEU A CA 1
ATOM 699 C C . LEU A 1 92 ? 9.164 9.352 7.379 1 95.56 92 LEU A C 1
ATOM 701 O O . LEU A 1 92 ? 10.234 8.758 7.48 1 95.56 92 LEU A O 1
ATOM 705 N N . THR A 1 93 ? 8.203 9.117 8.141 1 95.38 93 THR A N 1
ATOM 706 C CA . THR A 1 93 ? 8.156 7.922 8.977 1 95.38 93 THR A CA 1
ATOM 707 C C . THR A 1 93 ? 7.227 6.875 8.367 1 95.38 93 THR A C 1
ATOM 709 O O . THR A 1 93 ? 6.094 7.188 7.988 1 95.38 93 THR A O 1
ATOM 712 N N . THR A 1 94 ? 7.758 5.684 8.211 1 96.5 94 THR A N 1
ATOM 713 C CA . THR A 1 94 ? 6.973 4.652 7.543 1 96.5 94 THR A CA 1
ATOM 714 C C . THR A 1 94 ? 7.055 3.332 8.305 1 96.5 94 THR A C 1
ATOM 716 O O . THR A 1 94 ? 7.953 3.139 9.125 1 96.5 94 THR A O 1
ATOM 719 N N . MET A 1 95 ? 6.121 2.494 8.148 1 96.94 95 MET A N 1
ATOM 720 C CA . MET A 1 95 ? 6.094 1.067 8.453 1 96.94 95 MET A CA 1
ATOM 721 C C . MET A 1 95 ? 5.684 0.253 7.234 1 96.94 95 MET A C 1
ATOM 723 O O . MET A 1 95 ? 4.988 0.76 6.352 1 96.94 95 MET A O 1
ATOM 727 N N . TRP A 1 96 ? 6.199 -1.061 7.227 1 95.94 96 TRP A N 1
ATOM 728 C CA . TRP A 1 96 ? 5.965 -1.782 5.98 1 95.94 96 TRP A CA 1
ATOM 729 C C . TRP A 1 96 ? 5.602 -3.238 6.254 1 95.94 96 TRP A C 1
ATOM 731 O O . TRP A 1 96 ? 5.895 -3.766 7.332 1 95.94 96 TRP A O 1
ATOM 741 N N . LEU A 1 97 ? 4.855 -3.814 5.305 1 97 97 LEU A N 1
ATOM 742 C CA . LEU A 1 97 ? 4.594 -5.242 5.168 1 97 97 LEU A CA 1
ATOM 743 C C . LEU A 1 97 ? 5.238 -5.797 3.902 1 97 97 LEU A C 1
ATOM 745 O O . LEU A 1 97 ? 5.043 -5.258 2.812 1 97 97 LEU A O 1
ATOM 749 N N . LEU A 1 98 ? 6.043 -6.777 4.094 1 95.31 98 LEU A N 1
ATOM 750 C CA . LEU A 1 98 ? 6.602 -7.5 2.953 1 95.31 98 LEU A CA 1
ATOM 751 C C . LEU A 1 98 ? 5.863 -8.812 2.727 1 95.31 98 LEU A C 1
ATOM 753 O O . LEU A 1 98 ? 5.734 -9.625 3.646 1 95.31 98 LEU A O 1
ATOM 757 N N . ARG A 1 99 ? 5.359 -9.039 1.514 1 94.62 99 ARG A N 1
ATOM 758 C CA . ARG A 1 99 ? 4.688 -10.281 1.134 1 94.62 99 ARG A CA 1
ATOM 759 C C . ARG A 1 99 ? 5.496 -11.047 0.093 1 94.62 99 ARG A C 1
ATOM 761 O O . ARG A 1 99 ? 5.656 -10.586 -1.038 1 94.62 99 ARG A O 1
ATOM 768 N N . GLU A 1 100 ? 5.93 -12.156 0.486 1 91.88 100 GLU A N 1
ATOM 769 C CA . GLU A 1 100 ? 6.578 -13.07 -0.45 1 91.88 100 GLU A CA 1
ATOM 770 C C . GLU A 1 100 ? 5.594 -14.117 -0.962 1 91.88 100 GLU A C 1
ATOM 772 O O . GLU A 1 100 ? 4.75 -14.609 -0.207 1 91.88 100 GLU A O 1
ATOM 777 N N . ALA A 1 101 ? 5.711 -14.438 -2.225 1 90.56 101 ALA A N 1
ATOM 778 C CA . ALA A 1 101 ? 4.828 -15.453 -2.797 1 90.56 101 ALA A CA 1
ATOM 779 C C . ALA A 1 101 ? 5.109 -16.828 -2.197 1 90.56 101 ALA A C 1
ATOM 781 O O . ALA A 1 101 ? 6.266 -17.203 -1.995 1 90.56 101 ALA A O 1
ATOM 782 N N . VAL A 1 102 ? 4.031 -17.484 -1.845 1 90.44 102 VAL A N 1
ATOM 783 C CA . VAL A 1 102 ? 4.148 -18.875 -1.406 1 90.44 102 VAL A CA 1
ATOM 784 C C . VAL A 1 102 ? 3.352 -19.781 -2.342 1 90.44 102 VAL A C 1
ATOM 786 O O . VAL A 1 102 ? 2.461 -19.312 -3.059 1 90.44 102 VAL A O 1
ATOM 789 N N . GLY A 1 103 ? 3.635 -21.016 -2.314 1 87.56 103 GLY A N 1
ATOM 790 C CA . GLY A 1 103 ? 3.109 -21.938 -3.297 1 87.56 103 GLY A CA 1
ATOM 791 C C . GLY A 1 103 ? 1.719 -22.453 -2.961 1 87.56 103 GLY A C 1
ATOM 792 O O . GLY A 1 103 ? 1.071 -23.094 -3.783 1 87.56 103 GLY A O 1
ATOM 793 N N . SER A 1 104 ? 1.32 -22.219 -1.665 1 89.38 104 SER A N 1
ATOM 794 C CA . SER A 1 104 ? 0.007 -22.719 -1.262 1 89.38 104 SER A CA 1
ATOM 795 C C . SER A 1 104 ? -0.546 -21.922 -0.088 1 89.38 104 SER A C 1
ATOM 797 O O . SER A 1 104 ? 0.201 -21.219 0.602 1 89.38 104 SER A O 1
ATOM 799 N N . LEU A 1 105 ? -1.853 -22.016 0.078 1 91.12 105 LEU A N 1
ATOM 800 C CA . LEU A 1 105 ? -2.523 -21.344 1.19 1 91.12 105 LEU A CA 1
ATOM 801 C C . LEU A 1 105 ? -1.986 -21.844 2.527 1 91.12 105 LEU A C 1
ATOM 803 O O . LEU A 1 105 ? -1.937 -21.094 3.502 1 91.12 105 LEU A O 1
ATOM 807 N N . GLU A 1 106 ? -1.585 -23.109 2.549 1 91.94 106 GLU A N 1
ATOM 808 C CA . GLU A 1 106 ? -1.053 -23.688 3.779 1 91.94 106 GLU A CA 1
ATOM 809 C C . GLU A 1 106 ? 0.22 -22.969 4.223 1 91.94 106 GLU A C 1
ATOM 811 O O . GLU A 1 106 ? 0.535 -22.938 5.414 1 91.94 106 GLU A O 1
ATOM 816 N N . GLU A 1 107 ? 0.926 -22.406 3.412 1 92.5 107 GLU A N 1
ATOM 817 C CA . GLU A 1 107 ? 2.186 -21.719 3.699 1 92.5 107 GLU A CA 1
ATOM 818 C C . GLU A 1 107 ? 1.967 -20.234 3.945 1 92.5 107 GLU A C 1
ATOM 820 O O . GLU A 1 107 ? 2.924 -19.484 4.156 1 92.5 107 GLU A O 1
ATOM 825 N N . ASP A 1 108 ? 0.721 -19.812 3.953 1 91.81 108 ASP A N 1
ATOM 826 C CA . ASP A 1 108 ? 0.376 -18.406 4.02 1 91.81 108 ASP A CA 1
ATOM 827 C C . ASP A 1 108 ? 0.865 -17.781 5.324 1 91.81 108 ASP A C 1
ATOM 829 O O . ASP A 1 108 ? 1.269 -16.609 5.348 1 91.81 108 ASP A O 1
ATOM 833 N N . TRP A 1 109 ? 0.894 -18.484 6.457 1 91.81 109 TRP A N 1
ATOM 834 C CA . TRP A 1 109 ? 1.152 -17.953 7.797 1 91.81 109 TRP A CA 1
ATOM 835 C C . TRP A 1 109 ? 2.555 -17.359 7.887 1 91.81 109 TRP A C 1
ATOM 837 O O . TRP A 1 109 ? 2.812 -16.484 8.719 1 91.81 109 TRP A O 1
ATOM 847 N N . LYS A 1 110 ? 3.443 -17.75 7.016 1 92.88 110 LYS A N 1
ATOM 848 C CA . LYS A 1 110 ? 4.82 -17.266 7.078 1 92.88 110 LYS A CA 1
ATOM 849 C C . LYS A 1 110 ? 5.109 -16.281 5.949 1 92.88 110 LYS A C 1
ATOM 851 O O . LYS A 1 110 ? 6.25 -15.844 5.773 1 92.88 110 LYS A O 1
ATOM 856 N N . ALA A 1 111 ? 4.211 -15.953 5.102 1 92.5 111 ALA A N 1
ATOM 857 C CA . ALA A 1 111 ? 4.449 -15.289 3.826 1 92.5 111 ALA A CA 1
ATOM 858 C C . ALA A 1 111 ? 4.566 -13.773 4.012 1 92.5 111 ALA A C 1
ATOM 860 O O . ALA A 1 111 ? 5.07 -13.07 3.131 1 92.5 111 ALA A O 1
ATOM 861 N N . THR A 1 112 ? 3.943 -13.219 5.105 1 93.69 112 THR A N 1
ATOM 862 C CA . THR A 1 112 ? 3.975 -11.773 5.312 1 93.69 112 THR A CA 1
ATOM 863 C C . THR A 1 112 ? 4.852 -11.414 6.508 1 93.69 112 THR A C 1
ATOM 865 O O . THR A 1 112 ? 4.703 -11.992 7.586 1 93.69 112 THR A O 1
ATOM 868 N N . ARG A 1 113 ? 5.809 -10.516 6.375 1 91.62 113 ARG A N 1
ATOM 869 C CA . ARG A 1 113 ? 6.695 -10.078 7.449 1 91.62 113 ARG A CA 1
ATOM 870 C C . ARG A 1 113 ? 6.688 -8.562 7.582 1 91.62 113 ARG A C 1
ATOM 872 O O . ARG A 1 113 ? 6.488 -7.848 6.598 1 91.62 113 ARG A O 1
ATOM 879 N N . GLN B 1 1 ? -5.781 -19.688 -13.023 1 78.69 1 GLN B N 1
ATOM 880 C CA . GLN B 1 1 ? -5.055 -18.594 -12.383 1 78.69 1 GLN B CA 1
ATOM 881 C C . GLN B 1 1 ? -5.984 -17.766 -11.508 1 78.69 1 GLN B C 1
ATOM 883 O O . GLN B 1 1 ? -7.18 -17.656 -11.789 1 78.69 1 GLN B O 1
ATOM 888 N N . CYS B 1 2 ? -5.582 -17.312 -10.398 1 86.88 2 CYS B N 1
ATOM 889 C CA . CYS B 1 2 ? -6.391 -16.484 -9.508 1 86.88 2 CYS B CA 1
ATOM 890 C C . CYS B 1 2 ? -6.512 -15.07 -10.047 1 86.88 2 CYS B C 1
ATOM 892 O O . CYS B 1 2 ? -5.5 -14.406 -10.289 1 86.88 2 CYS B O 1
ATOM 894 N N . GLN B 1 3 ? -7.66 -14.625 -10.312 1 90.62 3 GLN B N 1
ATOM 895 C CA . GLN B 1 3 ? -7.91 -13.297 -10.859 1 90.62 3 GLN B CA 1
ATOM 896 C C . GLN B 1 3 ? -8.203 -12.297 -9.742 1 90.62 3 GLN B C 1
ATOM 898 O O . GLN B 1 3 ? -9.156 -12.461 -8.984 1 90.62 3 GLN B O 1
ATOM 903 N N . LEU B 1 4 ? -7.449 -11.297 -9.742 1 93.69 4 LEU B N 1
ATOM 904 C CA . LEU B 1 4 ? -7.578 -10.289 -8.695 1 93.69 4 LEU B CA 1
ATOM 905 C C . LEU B 1 4 ? -8.773 -9.375 -8.953 1 93.69 4 LEU B C 1
ATOM 907 O O . LEU B 1 4 ? -9.453 -8.961 -8.023 1 93.69 4 LEU B O 1
ATOM 911 N N . SER B 1 5 ? -9.031 -9.125 -10.234 1 95.31 5 SER B N 1
ATOM 912 C CA . SER B 1 5 ? -10.148 -8.25 -10.578 1 95.31 5 SER B CA 1
ATOM 913 C C . SER B 1 5 ? -11.477 -8.875 -10.18 1 95.31 5 SER B C 1
ATOM 915 O O . SER B 1 5 ? -11.672 -10.078 -10.328 1 95.31 5 SER B O 1
ATOM 917 N N . GLY B 1 6 ? -12.391 -7.941 -9.711 1 95.5 6 GLY B N 1
ATOM 918 C CA . GLY B 1 6 ? -13.711 -8.422 -9.336 1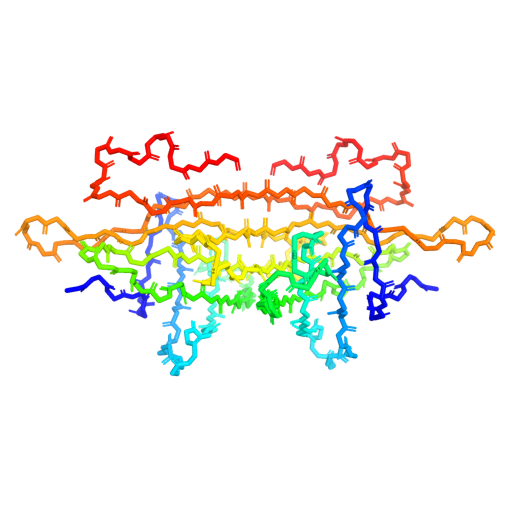 95.5 6 GLY B CA 1
ATOM 919 C C . GLY B 1 6 ? -14.164 -7.926 -7.977 1 95.5 6 GLY B C 1
ATOM 920 O O . GLY B 1 6 ? -13.672 -6.906 -7.488 1 95.5 6 GLY B O 1
ATOM 921 N N . LEU B 1 7 ? -15.195 -8.57 -7.477 1 95.25 7 LEU B N 1
ATOM 922 C CA . LEU B 1 7 ? -15.781 -8.211 -6.188 1 95.25 7 LEU B CA 1
ATOM 923 C C . LEU B 1 7 ? -15.328 -9.172 -5.094 1 95.25 7 LEU B C 1
ATOM 925 O O . LEU B 1 7 ? -15.398 -10.391 -5.262 1 95.25 7 LEU B O 1
ATOM 929 N N . TRP B 1 8 ? -14.859 -8.57 -4.043 1 96.44 8 TRP B N 1
ATOM 930 C CA . TRP B 1 8 ? -14.383 -9.359 -2.908 1 96.44 8 TRP B CA 1
ATOM 931 C C . TRP B 1 8 ? -15.109 -8.961 -1.627 1 96.44 8 TRP B C 1
ATOM 933 O O . TRP B 1 8 ? -15.344 -7.781 -1.378 1 96.44 8 TRP B O 1
ATOM 943 N N . ARG B 1 9 ? -15.453 -9.938 -0.785 1 94.81 9 ARG B N 1
ATOM 944 C CA . ARG B 1 9 ? -16.109 -9.719 0.5 1 94.81 9 ARG B CA 1
ATOM 945 C C . ARG B 1 9 ? -15.273 -10.289 1.645 1 94.81 9 ARG B C 1
ATOM 947 O O . ARG B 1 9 ? -14.742 -11.391 1.543 1 94.81 9 ARG B O 1
ATOM 954 N N . ASN B 1 10 ? -15.156 -9.469 2.705 1 93.88 10 ASN B N 1
ATOM 955 C CA . ASN B 1 10 ? -14.375 -9.984 3.83 1 93.88 10 ASN B CA 1
ATOM 956 C C . ASN B 1 10 ? -15.281 -10.453 4.969 1 93.88 10 ASN B C 1
ATOM 958 O O . ASN B 1 10 ? -16.5 -10.477 4.824 1 93.88 10 ASN B O 1
ATOM 962 N N . GLU B 1 11 ? -14.617 -10.93 5.953 1 90.62 11 GLU B N 1
ATOM 963 C CA . GLU B 1 11 ? -15.312 -11.531 7.086 1 90.62 11 GLU B CA 1
ATOM 964 C C . GLU B 1 11 ? -16.25 -10.531 7.746 1 90.62 11 GLU B C 1
ATOM 966 O O . GLU B 1 11 ? -17.234 -10.93 8.383 1 90.62 11 GLU B O 1
ATOM 971 N N . GLN B 1 12 ? -16.047 -9.188 7.699 1 88.69 12 GLN B N 1
ATOM 972 C CA . GLN B 1 12 ? -16.891 -8.148 8.289 1 88.69 12 GLN B CA 1
ATOM 973 C C . GLN B 1 12 ? -17.953 -7.68 7.309 1 88.69 12 GLN B C 1
ATOM 975 O O . GLN B 1 12 ? -18.641 -6.68 7.555 1 88.69 12 GLN B O 1
ATOM 980 N N . ASP B 1 13 ? -18.125 -8.289 6.195 1 90.06 13 ASP B N 1
ATOM 981 C CA . ASP B 1 13 ? -19.141 -8.031 5.176 1 90.06 13 ASP B CA 1
ATOM 982 C C . ASP B 1 13 ? -18.844 -6.742 4.414 1 90.06 13 ASP B C 1
ATOM 984 O O . ASP B 1 13 ? -19.75 -6.137 3.834 1 90.06 13 ASP B O 1
ATOM 988 N N . SER B 1 14 ? -17.594 -6.281 4.578 1 90.25 14 SER B N 1
ATOM 989 C CA . SER B 1 14 ? -17.156 -5.18 3.725 1 90.25 14 SER B CA 1
ATOM 990 C C . SER B 1 14 ? -16.859 -5.66 2.309 1 90.25 14 SER B C 1
ATOM 992 O O . SER B 1 14 ? -16.531 -6.828 2.102 1 90.25 14 SER B O 1
ATOM 994 N N . LEU B 1 15 ? -16.984 -4.758 1.396 1 93.12 15 LEU B N 1
ATOM 995 C CA . LEU B 1 15 ? -16.812 -5.121 -0.007 1 93.12 15 LEU B CA 1
ATOM 996 C C . LEU B 1 15 ? -15.672 -4.324 -0.639 1 93.12 15 LEU B C 1
ATOM 998 O O . LEU B 1 15 ? -15.492 -3.143 -0.338 1 93.12 15 LEU B O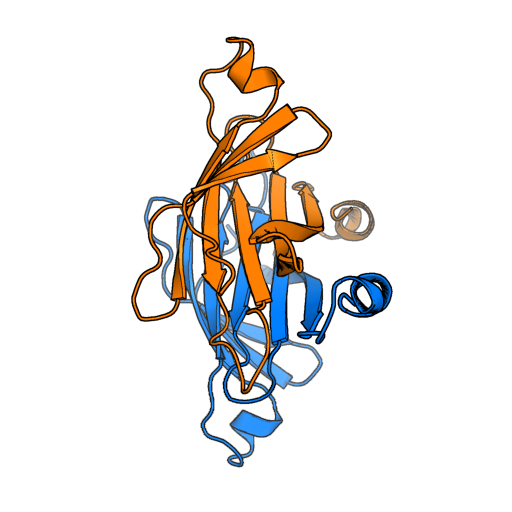 1
ATOM 1002 N N . MET B 1 16 ? -14.938 -5.086 -1.411 1 95.25 16 MET B N 1
ATOM 1003 C CA . MET B 1 16 ? -13.891 -4.461 -2.217 1 95.25 16 MET B CA 1
ATOM 1004 C C . MET B 1 16 ? -14.086 -4.77 -3.697 1 95.25 16 MET B C 1
ATOM 1006 O O . MET B 1 16 ? -14.18 -5.934 -4.086 1 95.25 16 MET B O 1
ATOM 1010 N N . GLU B 1 17 ? -14.234 -3.711 -4.438 1 95.69 17 GLU B N 1
ATOM 1011 C CA . GLU B 1 17 ? -14.289 -3.854 -5.887 1 95.69 17 GLU B CA 1
ATOM 1012 C C . GLU B 1 17 ? -12.961 -3.471 -6.535 1 95.69 17 GLU B C 1
ATOM 1014 O O . GLU B 1 17 ? -12.469 -2.359 -6.336 1 95.69 17 GLU B O 1
ATOM 1019 N N . ILE B 1 18 ? -12.422 -4.43 -7.316 1 96.69 18 ILE B N 1
ATOM 1020 C CA . ILE B 1 18 ? -11.172 -4.16 -8.023 1 96.69 18 ILE B CA 1
ATOM 1021 C C . ILE B 1 18 ? -11.422 -4.172 -9.531 1 96.69 18 ILE B C 1
ATOM 1023 O O . ILE B 1 18 ? -11.969 -5.137 -10.062 1 96.69 18 ILE B O 1
ATOM 1027 N N . SER B 1 19 ? -11 -3.121 -10.172 1 96.5 19 SER B N 1
ATOM 1028 C CA . SER B 1 19 ? -11.141 -3.025 -11.625 1 96.5 19 SER B CA 1
ATOM 1029 C C . SER B 1 19 ? -10.148 -3.941 -12.336 1 96.5 19 SER B C 1
ATOM 1031 O O . SER B 1 19 ? -9.273 -4.531 -11.703 1 96.5 19 SER B O 1
ATOM 1033 N N . VAL B 1 20 ? -10.352 -4.07 -13.664 1 94.75 20 VAL B N 1
ATOM 1034 C CA . VAL B 1 20 ? -9.438 -4.871 -14.469 1 94.75 20 VAL B CA 1
ATOM 1035 C C . VAL B 1 20 ? -8.016 -4.324 -14.352 1 94.75 20 VAL B C 1
ATOM 1037 O O . VAL B 1 20 ? -7.812 -3.109 -14.383 1 94.75 20 VAL B O 1
ATOM 1040 N N . LEU B 1 21 ? -7.102 -5.301 -14.219 1 93.06 21 LEU B N 1
ATOM 1041 C CA . LEU B 1 21 ? -5.699 -4.914 -14.094 1 93.06 21 LEU B CA 1
ATOM 1042 C C . LEU B 1 21 ? -5.16 -4.406 -15.43 1 93.06 21 LEU B C 1
ATOM 1044 O O . LEU B 1 21 ? -5.469 -4.969 -16.484 1 93.06 21 LEU B O 1
ATOM 1048 N N . ARG B 1 22 ? -4.305 -3.453 -15.336 1 92.69 22 ARG B N 1
ATOM 1049 C CA . ARG B 1 22 ? -3.57 -2.998 -16.516 1 92.69 22 ARG B CA 1
ATOM 1050 C C . ARG B 1 22 ? -2.422 -3.947 -16.844 1 92.69 22 ARG B C 1
ATOM 1052 O O . ARG B 1 22 ? -2.062 -4.801 -16.031 1 92.69 22 ARG B O 1
ATOM 1059 N N . ASP B 1 23 ? -1.829 -3.768 -17.938 1 88.62 23 ASP B N 1
ATOM 1060 C CA . ASP B 1 23 ? -0.766 -4.648 -18.406 1 88.62 23 ASP B CA 1
ATOM 1061 C C . ASP B 1 23 ? 0.415 -4.652 -17.438 1 88.62 23 ASP B C 1
ATOM 1063 O O . ASP B 1 23 ? 1.104 -5.664 -17.297 1 88.62 23 ASP B O 1
ATOM 1067 N N . ASN B 1 24 ? 0.634 -3.561 -16.812 1 85.5 24 ASN B N 1
ATOM 1068 C CA . ASN B 1 24 ? 1.775 -3.453 -15.914 1 85.5 24 ASN B CA 1
ATOM 1069 C C . ASN B 1 24 ? 1.429 -3.945 -14.508 1 85.5 24 ASN B C 1
ATOM 1071 O O . ASN B 1 24 ? 2.225 -3.795 -13.578 1 85.5 24 ASN B O 1
ATOM 1075 N N . GLY B 1 25 ? 0.176 -4.43 -14.344 1 89.75 25 GLY B N 1
ATOM 1076 C CA . GLY B 1 25 ? -0.246 -4.98 -13.062 1 89.75 25 GLY B CA 1
ATOM 1077 C C . GLY B 1 25 ? -0.973 -3.975 -12.188 1 89.75 25 GLY B C 1
ATOM 1078 O O . GLY B 1 25 ? -1.467 -4.32 -11.117 1 89.75 25 GLY B O 1
ATOM 1079 N N . ASP B 1 26 ? -1.015 -2.74 -12.602 1 92.75 26 ASP B N 1
ATOM 1080 C CA . ASP B 1 26 ? -1.685 -1.707 -11.82 1 92.75 26 ASP B CA 1
ATOM 1081 C C . ASP B 1 26 ? -3.193 -1.941 -11.781 1 92.75 26 ASP B C 1
ATOM 1083 O O . ASP B 1 26 ? -3.783 -2.396 -12.758 1 92.75 26 ASP B O 1
ATOM 1087 N N . PHE B 1 27 ? -3.732 -1.55 -10.641 1 95 27 PHE B N 1
ATOM 1088 C CA . PHE B 1 27 ? -5.184 -1.648 -10.555 1 95 27 PHE B CA 1
ATOM 1089 C C . PHE B 1 27 ? -5.746 -0.581 -9.625 1 95 27 PHE B C 1
ATOM 1091 O O . PHE B 1 27 ? -5.008 0.022 -8.844 1 95 27 PHE B O 1
ATOM 1098 N N . GLN B 1 28 ? -6.992 -0.281 -9.797 1 95.94 28 GLN B N 1
ATOM 1099 C CA . GLN B 1 28 ? -7.773 0.602 -8.93 1 95.94 28 GLN B CA 1
ATOM 1100 C C . GLN B 1 28 ? -9.07 -0.065 -8.492 1 95.94 28 GLN B C 1
ATOM 1102 O O . GLN B 1 28 ? -9.445 -1.119 -9.016 1 95.94 28 GLN B O 1
ATOM 1107 N N . GLY B 1 29 ? -9.672 0.579 -7.508 1 95.62 29 GLY B N 1
ATOM 1108 C CA . GLY B 1 29 ? -10.922 0.044 -7.004 1 95.62 29 GLY B CA 1
ATOM 1109 C C . GLY B 1 29 ? -11.547 0.907 -5.922 1 95.62 29 GLY B C 1
ATOM 1110 O O . GLY B 1 29 ? -11.211 2.086 -5.789 1 95.62 29 GLY B O 1
ATOM 1111 N N . LYS B 1 30 ? -12.523 0.23 -5.305 1 93.69 30 LYS B N 1
ATOM 1112 C CA . LYS B 1 30 ? -13.242 0.876 -4.207 1 93.69 30 LYS B CA 1
ATOM 1113 C C . LYS B 1 30 ? -13.453 -0.09 -3.045 1 93.69 30 LYS B C 1
ATOM 1115 O O . LYS B 1 30 ? -13.703 -1.278 -3.256 1 93.69 30 LYS B O 1
ATOM 1120 N N . TYR B 1 31 ? -13.289 0.51 -1.962 1 92.88 31 TYR B N 1
ATOM 1121 C CA . TYR B 1 31 ? -13.578 -0.22 -0.733 1 92.88 31 TYR B CA 1
ATOM 1122 C C . TYR B 1 31 ? -14.844 0.307 -0.073 1 92.88 31 TYR B C 1
ATOM 1124 O O . TYR B 1 31 ? -15 1.518 0.104 1 92.88 31 TYR B O 1
ATOM 1132 N N . PHE B 1 32 ? -15.719 -0.65 0.3 1 88.88 32 PHE B N 1
ATOM 1133 C CA . PHE B 1 32 ? -16.984 -0.321 0.935 1 88.88 32 PHE B CA 1
ATOM 1134 C C . PHE B 1 32 ? -17.078 -0.959 2.314 1 88.88 32 PHE B C 1
ATOM 1136 O O . PHE B 1 32 ? -17.078 -2.186 2.439 1 88.88 32 PHE B O 1
ATOM 1143 N N . THR B 1 33 ? -17.109 -0.151 3.297 1 84.31 33 THR B N 1
ATOM 1144 C CA . THR B 1 33 ? -17.281 -0.688 4.641 1 84.31 33 THR B CA 1
ATOM 1145 C C . THR B 1 33 ? -18.766 -0.969 4.918 1 84.31 33 THR B C 1
ATOM 1147 O O . THR B 1 33 ? -19.641 -0.484 4.195 1 84.31 33 THR B O 1
ATOM 1150 N N . ARG B 1 34 ? -19.031 -1.72 5.953 1 79.38 34 ARG B N 1
ATOM 1151 C CA . ARG B 1 34 ? -20.406 -2.021 6.363 1 79.38 34 ARG B CA 1
ATOM 1152 C C . ARG B 1 34 ? -21.188 -0.742 6.645 1 79.38 34 ARG B C 1
ATOM 1154 O O . ARG B 1 34 ? -22.359 -0.636 6.289 1 79.38 34 ARG B O 1
ATOM 1161 N N . VAL B 1 35 ? -20.469 0.155 7.258 1 71.81 35 VAL B N 1
ATOM 1162 C CA . VAL B 1 35 ? -21.109 1.43 7.566 1 71.81 35 VAL B CA 1
ATOM 1163 C C . VAL B 1 35 ? -21.562 2.111 6.273 1 71.81 35 VAL B C 1
ATOM 1165 O O . VAL B 1 35 ? -22.672 2.631 6.191 1 71.81 35 VAL B O 1
ATOM 1168 N N . THR B 1 36 ? -20.766 2.105 5.238 1 73.69 36 THR B N 1
ATOM 1169 C CA . THR B 1 36 ? -21.094 2.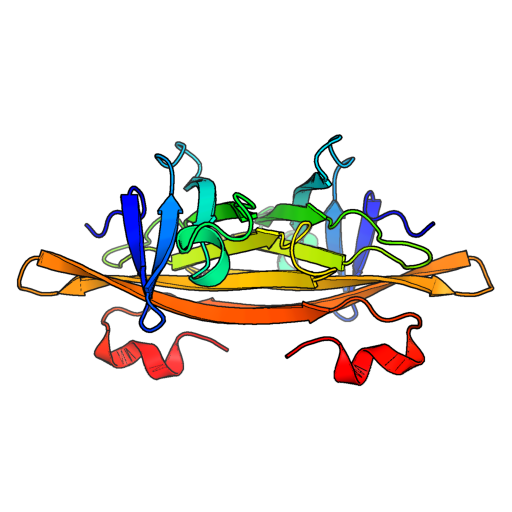711 3.951 1 73.69 36 THR B CA 1
ATOM 1170 C C . THR B 1 36 ? -22.219 1.942 3.262 1 73.69 36 THR B C 1
ATOM 1172 O O . THR B 1 36 ? -23.094 2.543 2.65 1 73.69 36 THR B O 1
ATOM 1175 N N . LEU B 1 37 ? -22.156 0.717 3.35 1 69.81 37 LEU B N 1
ATOM 1176 C CA . LEU B 1 37 ? -23.141 -0.129 2.691 1 69.81 37 LEU B CA 1
ATOM 1177 C C . LEU B 1 37 ? -24.516 0.051 3.324 1 69.81 37 LEU B C 1
ATOM 1179 O O . LEU B 1 37 ? -25.547 -0.078 2.646 1 69.81 37 LEU B O 1
ATOM 1183 N N . ALA B 1 38 ? -24.625 0.278 4.633 1 70.38 38 ALA B N 1
ATOM 1184 C CA . ALA B 1 38 ? -25.891 0.456 5.336 1 70.38 38 ALA B CA 1
ATOM 1185 C C . ALA B 1 38 ? -26.484 1.833 5.055 1 70.38 38 ALA B C 1
ATOM 1187 O O . ALA B 1 38 ? -27.625 2.119 5.449 1 70.38 38 ALA B O 1
ATOM 1188 N N . GLY B 1 39 ? -25.969 2.473 4.141 1 64.31 39 GLY B N 1
ATOM 1189 C CA . GLY B 1 39 ? -26.562 3.725 3.703 1 64.31 39 GLY B CA 1
ATOM 1190 C C . GLY B 1 39 ? -26.141 4.914 4.547 1 64.31 39 GLY B C 1
ATOM 1191 O O . GLY B 1 39 ? -26.781 5.965 4.508 1 64.31 39 GLY B O 1
ATOM 1192 N N . GLY B 1 40 ? -25.391 4.648 5.441 1 55.47 40 GLY B N 1
ATOM 1193 C CA . GLY B 1 40 ? -25.078 5.84 6.215 1 55.47 40 GLY B CA 1
ATOM 1194 C C . GLY B 1 40 ? -24.234 6.84 5.445 1 55.47 40 GLY B C 1
ATOM 1195 O O . GLY B 1 40 ? -24.422 8.047 5.566 1 55.47 40 GLY B O 1
ATOM 1196 N N . CYS B 1 41 ? -23.141 6.547 5.004 1 56.53 41 CYS B N 1
ATOM 1197 C CA . CYS B 1 41 ? -22.312 7.445 4.211 1 56.53 41 CYS B CA 1
ATOM 1198 C C . CYS B 1 41 ? -21.938 6.805 2.877 1 56.53 41 CYS B C 1
ATOM 1200 O O . CYS B 1 41 ? -21.547 5.637 2.83 1 56.53 41 CYS B O 1
ATOM 1202 N N . ALA B 1 42 ? -22.625 7.188 1.793 1 55.75 42 ALA B N 1
ATOM 1203 C CA . ALA B 1 42 ? -22.234 6.711 0.467 1 55.75 42 ALA B CA 1
ATOM 1204 C C . ALA B 1 42 ? -20.734 6.84 0.252 1 55.75 42 ALA B C 1
ATOM 1206 O O . ALA B 1 42 ? -20.266 7.027 -0.877 1 55.75 42 ALA B O 1
ATOM 1207 N N . CYS B 1 43 ? -19.875 6.785 1.337 1 69.69 43 CYS B N 1
ATOM 1208 C CA . CYS B 1 43 ? -18.5 7.254 1.169 1 69.69 43 CYS B CA 1
ATOM 1209 C C . CYS B 1 43 ? -17.547 6.094 0.879 1 69.69 43 CYS B C 1
ATOM 1211 O O . CYS B 1 43 ? -17.375 5.215 1.722 1 69.69 43 CYS B O 1
ATOM 1213 N N . THR B 1 44 ? -17.438 5.711 -0.395 1 82 44 THR B N 1
ATOM 1214 C CA . THR B 1 44 ? -16.484 4.723 -0.866 1 82 44 THR B CA 1
ATOM 1215 C C . THR B 1 44 ? -15.055 5.234 -0.69 1 82 44 THR B C 1
ATOM 1217 O O . THR B 1 44 ? -14.812 6.441 -0.722 1 82 44 THR B O 1
ATOM 1220 N N . SER B 1 45 ? -14.258 4.32 -0.312 1 89.94 45 SER B N 1
ATOM 1221 C CA . SER B 1 45 ? -12.844 4.648 -0.179 1 89.94 45 SER B CA 1
ATOM 1222 C C . SER B 1 45 ? -12.039 4.102 -1.353 1 89.94 45 SER B C 1
ATOM 1224 O O . SER B 1 45 ? -12.023 2.891 -1.593 1 89.94 45 SER B O 1
ATOM 1226 N N . PRO B 1 46 ? -11.406 4.98 -2.094 1 91.75 46 PRO B N 1
ATOM 1227 C CA . PRO B 1 46 ? -10.656 4.508 -3.26 1 91.75 46 PRO B CA 1
ATOM 1228 C C . PRO B 1 46 ? -9.445 3.652 -2.879 1 91.75 46 PRO B C 1
ATOM 1230 O O . PRO B 1 46 ? -8.812 3.896 -1.849 1 91.75 46 PRO B O 1
ATOM 1233 N N . LEU B 1 47 ? -9.203 2.6 -3.684 1 94.75 47 LEU B N 1
ATOM 1234 C CA . LEU B 1 47 ? -7.988 1.806 -3.506 1 94.75 47 LEU B CA 1
ATOM 1235 C C . LEU B 1 47 ? -7.168 1.776 -4.789 1 94.75 47 LEU B C 1
ATOM 1237 O O . LEU B 1 47 ? -7.715 1.913 -5.887 1 94.75 47 LEU B O 1
ATOM 1241 N N . LYS B 1 48 ? -5.883 1.755 -4.625 1 94.81 48 LYS B N 1
ATOM 1242 C CA . LYS B 1 48 ? -4.914 1.65 -5.711 1 94.81 48 LYS B CA 1
ATOM 1243 C C . LYS B 1 48 ? -3.789 0.683 -5.352 1 94.81 48 LYS B C 1
ATOM 1245 O O . LYS B 1 48 ? -3.311 0.672 -4.215 1 94.81 48 LYS B O 1
ATOM 1250 N N . GLY B 1 49 ? -3.438 -0.126 -6.355 1 95.88 49 GLY B N 1
ATOM 1251 C CA . GLY B 1 49 ? -2.381 -1.079 -6.062 1 95.88 49 GLY B CA 1
ATOM 1252 C C . GLY B 1 49 ? -1.782 -1.71 -7.305 1 95.88 49 GLY B C 1
ATOM 1253 O O . GLY B 1 49 ? -1.969 -1.205 -8.414 1 95.88 49 GLY B O 1
ATOM 1254 N N . ALA B 1 50 ? -0.973 -2.615 -7.035 1 93.31 50 ALA B N 1
ATOM 1255 C CA . ALA B 1 50 ? -0.308 -3.352 -8.109 1 93.31 50 ALA B CA 1
ATOM 1256 C C . ALA B 1 50 ? -0.158 -4.828 -7.75 1 93.31 50 ALA B C 1
ATOM 1258 O O . ALA B 1 50 ? 0.032 -5.172 -6.578 1 93.31 50 ALA B O 1
ATOM 1259 N N . GLN B 1 51 ? -0.276 -5.598 -8.82 1 92.25 51 GLN B N 1
ATOM 1260 C CA . GLN B 1 51 ? -0.026 -7.031 -8.719 1 92.25 51 GLN B CA 1
ATOM 1261 C C . GLN B 1 51 ? 1.351 -7.391 -9.266 1 92.25 51 GLN B C 1
ATOM 1263 O O . GLN B 1 51 ? 1.751 -6.891 -10.32 1 92.25 51 GLN B O 1
ATOM 1268 N N . GLN B 1 52 ? 1.971 -8.227 -8.477 1 86.81 52 GLN B N 1
ATOM 1269 C CA . GLN B 1 52 ? 3.268 -8.719 -8.93 1 86.81 52 GLN B CA 1
ATOM 1270 C C . GLN B 1 52 ? 3.105 -9.727 -10.062 1 86.81 52 GLN B C 1
ATOM 1272 O O . GLN B 1 52 ? 2.178 -10.539 -10.055 1 86.81 52 GLN B O 1
ATOM 1277 N N . GLN B 1 53 ? 3.965 -9.594 -11.078 1 75 53 GLN B N 1
ATOM 1278 C CA . GLN B 1 53 ? 3.93 -10.602 -12.125 1 75 53 GLN B CA 1
ATOM 1279 C C . GLN B 1 53 ? 4.27 -11.984 -11.578 1 75 53 GLN B C 1
ATOM 1281 O O . GLN B 1 53 ? 5.203 -12.125 -10.781 1 75 53 GLN B O 1
ATOM 1286 N N . PRO B 1 54 ? 3.293 -12.836 -11.812 1 66.62 54 PRO B N 1
ATOM 1287 C CA . PRO B 1 54 ? 3.555 -14.172 -11.281 1 66.62 54 PRO B CA 1
ATOM 1288 C C . PRO B 1 54 ? 4.906 -14.734 -11.727 1 66.62 54 PRO B C 1
ATOM 1290 O O . PRO B 1 54 ? 5.336 -14.484 -12.859 1 66.62 54 PRO B O 1
ATOM 1293 N N . GLY B 1 55 ? 5.73 -15 -10.75 1 60.03 55 GLY B N 1
ATOM 1294 C CA . GLY B 1 55 ? 6.844 -15.836 -11.156 1 60.03 55 GLY B CA 1
ATOM 1295 C C . GLY B 1 55 ? 6.406 -17.203 -11.664 1 60.03 55 GLY B C 1
ATOM 1296 O O . GLY B 1 55 ? 5.227 -17.406 -11.945 1 60.03 55 GLY B O 1
ATOM 1297 N N . GLU B 1 56 ? 7.371 -18.047 -11.953 1 58.22 56 GLU B N 1
ATOM 1298 C CA . GLU B 1 56 ? 7.109 -19.406 -12.398 1 58.22 56 GLU B CA 1
ATOM 1299 C C . GLU B 1 56 ? 6.227 -20.156 -11.406 1 58.22 56 GLU B C 1
ATOM 1301 O O . GLU B 1 56 ? 6.637 -20.406 -10.266 1 58.22 56 GLU B O 1
ATOM 1306 N N . GLY B 1 57 ? 4.988 -20.547 -11.664 1 57.5 57 GLY B N 1
ATOM 1307 C CA . GLY B 1 57 ? 4.152 -21.531 -11.008 1 57.5 57 GLY B CA 1
ATOM 1308 C C . GLY B 1 57 ? 3.361 -20.969 -9.844 1 57.5 57 GLY B C 1
ATOM 1309 O O . GLY B 1 57 ? 2.682 -21.719 -9.133 1 57.5 57 GLY B O 1
ATOM 1310 N N . GLY B 1 58 ? 3.441 -19.641 -9.578 1 69.44 58 GLY B N 1
ATOM 1311 C CA . GLY B 1 58 ? 2.734 -19.281 -8.359 1 69.44 58 GLY B CA 1
ATOM 1312 C C . GLY B 1 58 ? 1.7 -18.203 -8.562 1 69.44 58 GLY B C 1
ATOM 1313 O O . GLY B 1 58 ? 1.529 -17.703 -9.68 1 69.44 58 GLY B O 1
ATOM 1314 N N . TRP B 1 59 ? 0.774 -18.094 -7.637 1 85.12 59 TRP B N 1
ATOM 1315 C CA . TRP B 1 59 ? -0.21 -17.016 -7.598 1 85.12 59 TRP B CA 1
ATOM 1316 C C . TRP B 1 59 ? 0.459 -15.68 -7.297 1 85.12 59 TRP B C 1
ATOM 1318 O O . TRP B 1 59 ? 1.438 -15.617 -6.547 1 85.12 59 TRP B O 1
ATOM 1328 N N . PRO B 1 60 ? 0.047 -14.742 -7.957 1 87.44 60 PRO B N 1
ATOM 1329 C CA . PRO B 1 60 ? 0.709 -13.445 -7.805 1 87.44 60 PRO B CA 1
ATOM 1330 C C . PRO B 1 60 ? 0.429 -12.789 -6.453 1 87.44 60 PRO B C 1
ATOM 1332 O O . PRO B 1 60 ? -0.674 -12.922 -5.914 1 87.44 60 PRO B O 1
ATOM 1335 N N . THR B 1 61 ? 1.446 -12.18 -5.887 1 93.12 61 THR B N 1
ATOM 1336 C CA . THR B 1 61 ? 1.253 -11.273 -4.762 1 93.12 61 THR B CA 1
ATOM 1337 C C . THR B 1 61 ? 0.751 -9.914 -5.242 1 93.12 61 THR B C 1
ATOM 1339 O O . THR B 1 61 ? 0.842 -9.594 -6.43 1 93.12 61 THR B O 1
ATOM 1342 N N . PHE B 1 62 ? 0.15 -9.227 -4.355 1 94.94 62 PHE B N 1
ATOM 1343 C CA . PHE B 1 62 ? -0.332 -7.883 -4.656 1 94.94 62 PHE B CA 1
ATOM 1344 C C . PHE B 1 62 ? -0.209 -6.98 -3.434 1 94.94 62 PHE B C 1
ATOM 1346 O O . PHE B 1 62 ? -0.073 -7.465 -2.309 1 94.94 62 PHE B O 1
ATOM 1353 N N . ALA B 1 63 ? -0.194 -5.777 -3.613 1 97.25 63 ALA B N 1
ATOM 1354 C CA . ALA B 1 63 ? -0.324 -4.762 -2.572 1 97.25 63 ALA B CA 1
ATOM 1355 C C . ALA B 1 63 ? -1.193 -3.6 -3.045 1 97.25 63 ALA B C 1
ATOM 1357 O O . ALA B 1 63 ? -1.242 -3.297 -4.238 1 97.25 63 ALA B O 1
ATOM 1358 N N . PHE B 1 64 ? -1.901 -2.986 -2.086 1 97.31 64 PHE B N 1
ATOM 1359 C CA . PHE B 1 64 ? -2.703 -1.82 -2.439 1 97.31 64 PHE B CA 1
ATOM 1360 C C . PHE B 1 64 ? -2.902 -0.913 -1.231 1 97.31 64 PHE B C 1
ATOM 1362 O O . PHE B 1 64 ? -2.607 -1.304 -0.1 1 97.31 64 PHE B O 1
ATOM 1369 N N . THR B 1 65 ? -3.326 0.283 -1.521 1 96.81 65 THR B N 1
ATOM 1370 C CA . THR B 1 65 ? -3.619 1.273 -0.492 1 96.81 65 THR B CA 1
ATOM 1371 C C . THR B 1 65 ? -5.086 1.689 -0.543 1 96.81 65 THR B C 1
ATOM 1373 O O . THR B 1 65 ? -5.707 1.663 -1.607 1 96.81 65 THR B O 1
ATOM 1376 N N . VAL B 1 66 ? -5.609 2.031 0.574 1 93.94 66 VAL B N 1
ATOM 1377 C CA . VAL B 1 66 ? -6.969 2.551 0.675 1 93.94 66 VAL B CA 1
ATOM 1378 C C . VAL B 1 66 ? -6.957 3.895 1.402 1 93.94 66 VAL B C 1
ATOM 1380 O O . VAL B 1 66 ? -6.324 4.031 2.451 1 93.94 66 VAL B O 1
ATOM 1383 N N . ARG B 1 67 ? -7.609 4.828 0.866 1 91.38 67 ARG B N 1
ATOM 1384 C CA . ARG B 1 67 ? -7.781 6.137 1.484 1 91.38 67 ARG B CA 1
ATOM 1385 C C . ARG B 1 67 ? -9.156 6.262 2.129 1 91.38 67 ARG B C 1
ATOM 1387 O O . ARG B 1 67 ? -10.18 6.086 1.463 1 91.38 67 ARG B O 1
ATOM 1394 N N . TRP B 1 68 ? -9.109 6.633 3.422 1 88.44 68 TRP B N 1
ATOM 1395 C CA . TRP B 1 68 ? -10.352 6.688 4.184 1 88.44 68 TRP B CA 1
ATOM 1396 C C . TRP B 1 68 ? -10.797 8.133 4.395 1 88.44 68 TRP B C 1
ATOM 1398 O O . TRP B 1 68 ? -11.266 8.492 5.477 1 88.44 68 TRP B O 1
ATOM 1408 N N . ASP B 1 69 ? -10.664 9.023 3.455 1 76.62 69 ASP B N 1
ATOM 1409 C CA . ASP B 1 69 ? -10.883 10.461 3.543 1 76.62 69 ASP B CA 1
ATOM 1410 C C . ASP B 1 69 ? -12.25 10.773 4.148 1 76.62 69 ASP B C 1
ATOM 1412 O O . ASP B 1 69 ? -12.398 11.766 4.871 1 76.62 69 ASP B O 1
ATOM 1416 N N . LYS B 1 70 ? -13.148 10.023 3.867 1 71.81 70 LYS B N 1
ATOM 1417 C CA . LYS B 1 70 ? -14.5 10.344 4.301 1 71.81 70 LYS B CA 1
ATOM 1418 C C . LYS B 1 70 ? -14.773 9.797 5.699 1 71.81 70 LYS B C 1
ATOM 1420 O O . LYS B 1 70 ? -15.781 10.141 6.32 1 71.81 70 LYS B O 1
ATOM 1425 N N . PHE B 1 71 ? -13.875 8.961 6.156 1 70.38 71 PHE B N 1
ATOM 1426 C CA . PHE B 1 71 ? -14.141 8.266 7.41 1 70.38 71 PHE B CA 1
ATOM 1427 C C . PHE B 1 71 ? -13.172 8.719 8.492 1 70.38 71 PHE B C 1
ATOM 1429 O O . PHE B 1 71 ? -13.555 8.867 9.656 1 70.38 71 PHE B O 1
ATOM 1436 N N . SER B 1 72 ? -12.031 8.82 8.055 1 70.62 72 SER B N 1
ATOM 1437 C CA . SER B 1 72 ? -10.969 9.086 9.016 1 70.62 72 SER B CA 1
ATOM 1438 C C . SER B 1 72 ? -9.758 9.727 8.344 1 70.62 72 SER B C 1
ATOM 1440 O O . SER B 1 72 ? -9.664 9.75 7.117 1 70.62 72 SER B O 1
ATOM 1442 N N . ASN B 1 73 ? -8.992 10.367 9.023 1 78.19 73 ASN B N 1
ATOM 1443 C CA . ASN B 1 73 ? -7.715 10.875 8.539 1 78.19 73 ASN B CA 1
ATOM 1444 C C . ASN B 1 73 ? -6.637 9.797 8.578 1 78.19 73 ASN B C 1
ATOM 1446 O O . ASN B 1 73 ? -5.629 9.945 9.273 1 78.19 73 ASN B O 1
ATOM 1450 N N . ALA B 1 74 ? -6.992 8.68 7.953 1 86.94 74 ALA B N 1
ATOM 1451 C CA . ALA B 1 74 ? -6.098 7.527 7.988 1 86.94 74 ALA B CA 1
ATOM 1452 C C . ALA B 1 74 ? -5.945 6.906 6.602 1 86.94 74 ALA B C 1
ATOM 1454 O O . ALA B 1 74 ? -6.738 7.184 5.699 1 86.94 74 ALA B O 1
ATOM 1455 N N . THR B 1 75 ? -4.902 6.246 6.414 1 92.94 75 THR B N 1
ATOM 1456 C CA . THR B 1 75 ? -4.648 5.441 5.223 1 92.94 75 THR B CA 1
ATOM 1457 C C . THR B 1 75 ? -4.266 4.016 5.605 1 92.94 75 THR B C 1
ATOM 1459 O O . THR B 1 75 ? -3.693 3.785 6.676 1 92.94 75 THR B O 1
ATOM 1462 N N . THR B 1 76 ? -4.656 3.104 4.797 1 95.25 76 THR B N 1
ATOM 1463 C CA . THR B 1 76 ? -4.285 1.709 5.016 1 95.25 76 THR B CA 1
ATOM 1464 C C . THR B 1 76 ? -3.48 1.172 3.836 1 95.25 76 THR B C 1
ATOM 1466 O O . THR B 1 76 ? -3.803 1.451 2.68 1 95.25 76 THR B O 1
ATOM 1469 N N . ALA B 1 77 ? -2.475 0.445 4.129 1 97.5 77 ALA B N 1
ATOM 1470 C CA . ALA B 1 77 ? -1.707 -0.32 3.15 1 97.5 77 ALA B CA 1
ATOM 1471 C C . ALA B 1 77 ? -1.936 -1.819 3.324 1 97.5 77 ALA B C 1
ATOM 1473 O O . ALA B 1 77 ? -1.868 -2.338 4.441 1 97.5 77 ALA B O 1
ATOM 1474 N N . PHE B 1 78 ? -2.217 -2.533 2.246 1 97.62 78 PHE B N 1
ATOM 1475 C CA . PHE B 1 78 ? -2.453 -3.973 2.25 1 97.62 78 PHE B CA 1
ATOM 1476 C C . PHE B 1 78 ? -1.385 -4.699 1.442 1 97.62 78 PHE B C 1
ATOM 1478 O O . PHE B 1 78 ? -0.961 -4.219 0.389 1 97.62 78 PHE B O 1
ATOM 1485 N N . ALA B 1 79 ? -0.987 -5.809 1.895 1 97.62 79 ALA B N 1
ATOM 1486 C CA . ALA B 1 79 ? -0.208 -6.777 1.127 1 97.62 79 ALA B CA 1
ATOM 1487 C C . ALA B 1 79 ? -0.826 -8.172 1.211 1 97.62 79 ALA B C 1
ATOM 1489 O O . ALA B 1 79 ? -1.31 -8.578 2.27 1 97.62 79 ALA B O 1
ATOM 1490 N N . GLY B 1 80 ? -0.771 -8.836 0.102 1 96.19 80 GLY B N 1
ATOM 1491 C CA . GLY B 1 80 ? -1.39 -10.156 0.127 1 96.19 80 GLY B CA 1
ATOM 1492 C C . GLY B 1 80 ? -1.092 -10.977 -1.112 1 96.19 80 GLY B C 1
ATOM 1493 O O . GLY B 1 80 ? -0.184 -10.648 -1.878 1 96.19 80 GLY B O 1
ATOM 1494 N N . GLN B 1 81 ? -1.852 -12.031 -1.203 1 94.19 81 GLN B N 1
ATOM 1495 C CA . GLN B 1 81 ? -1.742 -12.969 -2.311 1 94.19 81 GLN B CA 1
ATOM 1496 C C . GLN B 1 81 ? -3.094 -13.602 -2.635 1 94.19 81 GLN B C 1
ATOM 1498 O O . GLN B 1 81 ? -3.912 -13.82 -1.738 1 94.19 81 GLN B O 1
ATOM 1503 N N . CYS B 1 82 ? -3.227 -13.844 -3.912 1 93.81 82 CYS B N 1
ATOM 1504 C CA . CYS B 1 82 ? -4.43 -14.5 -4.41 1 93.81 82 CYS B CA 1
ATOM 1505 C C . CYS B 1 82 ? -4.195 -15.992 -4.621 1 93.81 82 CYS B C 1
ATOM 1507 O O . CYS B 1 82 ? -3.217 -16.391 -5.258 1 93.81 82 CYS B O 1
ATOM 1509 N N . PHE B 1 83 ? -5.09 -16.797 -4.039 1 93 83 PHE B N 1
ATOM 1510 C CA . PHE B 1 83 ? -4.98 -18.234 -4.184 1 93 83 PHE B CA 1
ATOM 1511 C C . PHE B 1 83 ? -6.215 -18.812 -4.875 1 93 83 PHE B C 1
ATOM 1513 O O . PHE B 1 83 ? -7.285 -18.203 -4.844 1 93 83 PHE B O 1
ATOM 1520 N N . VAL B 1 84 ? -5.984 -19.953 -5.496 1 91.56 84 VAL B N 1
ATOM 1521 C CA . VAL B 1 84 ? -7.086 -20.75 -6.035 1 91.56 84 VAL B CA 1
ATOM 1522 C C . VAL B 1 84 ? -6.977 -22.188 -5.543 1 91.56 84 VAL B C 1
ATOM 1524 O O . VAL B 1 84 ? -5.91 -22.797 -5.633 1 91.56 84 VAL B O 1
ATOM 1527 N N . ASP B 1 85 ? -8.023 -22.625 -4.898 1 89.75 85 ASP B N 1
ATOM 1528 C CA . ASP B 1 85 ? -7.977 -24 -4.414 1 89.75 85 ASP B CA 1
ATOM 1529 C C . ASP B 1 85 ? -8.32 -24.984 -5.523 1 89.75 85 ASP B C 1
ATOM 1531 O O . ASP B 1 85 ? -8.578 -24.594 -6.66 1 89.75 85 ASP B O 1
ATOM 1535 N N . THR B 1 86 ? -8.289 -26.234 -5.215 1 90 86 THR B N 1
ATOM 1536 C CA . THR B 1 86 ? -8.492 -27.281 -6.195 1 90 86 THR B CA 1
ATOM 1537 C C . THR B 1 86 ? -9.898 -27.219 -6.789 1 90 86 THR B C 1
ATOM 1539 O O . THR B 1 86 ? -10.133 -27.672 -7.906 1 90 86 THR B O 1
ATOM 1542 N N . GLY B 1 87 ? -10.875 -26.672 -6.047 1 92 87 GLY B N 1
ATOM 1543 C CA . GLY B 1 87 ? -12.234 -26.516 -6.527 1 92 87 GLY B CA 1
ATOM 1544 C C . GLY B 1 87 ? -12.438 -25.266 -7.367 1 92 87 GLY B C 1
ATOM 1545 O O . GLY B 1 87 ? -13.531 -25.031 -7.867 1 92 87 GLY B O 1
ATOM 1546 N N . GLY B 1 88 ? -11.461 -24.438 -7.484 1 90.31 88 GLY B N 1
ATOM 1547 C CA . GLY B 1 88 ? -11.539 -23.234 -8.297 1 90.31 88 GLY B CA 1
ATOM 1548 C C . GLY B 1 88 ? -11.914 -22 -7.496 1 90.31 88 GLY B C 1
ATOM 1549 O O . GLY B 1 88 ? -12.07 -20.906 -8.055 1 90.31 88 GLY B O 1
ATOM 1550 N N . LYS B 1 89 ? -12.125 -22.25 -6.188 1 92.12 89 LYS B N 1
ATOM 1551 C CA . LYS B 1 89 ? -12.469 -21.109 -5.359 1 92.12 89 LYS B CA 1
ATOM 1552 C C . LYS B 1 89 ? -11.266 -20.188 -5.164 1 92.12 89 LYS B C 1
ATOM 1554 O O . LYS B 1 89 ? -10.195 -20.641 -4.758 1 92.12 89 LYS B O 1
ATOM 1559 N N . GLU B 1 90 ? -11.531 -18.891 -5.418 1 93.62 90 GLU B N 1
ATOM 1560 C CA . GLU B 1 90 ? -10.484 -17.891 -5.27 1 93.62 90 GLU B CA 1
ATOM 1561 C C . GLU B 1 90 ? -10.57 -17.203 -3.908 1 93.62 90 GLU B C 1
ATOM 1563 O O . GLU B 1 90 ? -11.664 -16.875 -3.439 1 93.62 90 GLU B O 1
ATOM 1568 N N . THR B 1 91 ? -9.406 -17.047 -3.285 1 94.12 91 THR B N 1
ATOM 1569 C CA . THR B 1 91 ? -9.305 -16.406 -1.979 1 94.12 91 THR B CA 1
ATOM 1570 C C . THR B 1 91 ? -8.148 -15.422 -1.944 1 94.12 91 THR B C 1
ATOM 1572 O O . THR B 1 91 ? -7.051 -15.727 -2.414 1 94.12 91 THR B O 1
ATOM 1575 N N . LEU B 1 92 ? -8.469 -14.242 -1.445 1 95.62 92 LEU B N 1
ATOM 1576 C CA . LEU B 1 92 ? -7.406 -13.281 -1.171 1 95.62 92 LEU B CA 1
ATOM 1577 C C . LEU B 1 92 ? -7.004 -13.32 0.301 1 95.62 92 LEU B C 1
ATOM 1579 O O . LEU B 1 92 ? -7.855 -13.18 1.184 1 95.62 92 LEU B O 1
ATOM 1583 N N . THR B 1 93 ? -5.82 -13.578 0.571 1 95.38 93 THR B N 1
ATOM 1584 C CA . THR B 1 93 ? -5.273 -13.422 1.915 1 95.38 93 THR B CA 1
ATOM 1585 C C . THR B 1 93 ? -4.453 -12.141 2.018 1 95.38 93 THR B C 1
ATOM 1587 O O . THR B 1 93 ? -3.588 -11.883 1.178 1 95.38 93 THR B O 1
ATOM 1590 N N . THR B 1 94 ? -4.781 -11.336 2.996 1 96.5 94 THR B N 1
ATOM 1591 C CA . THR B 1 94 ? -4.109 -10.047 3.105 1 96.5 94 THR B CA 1
ATOM 1592 C C . THR B 1 94 ? -3.707 -9.766 4.551 1 96.5 94 THR B C 1
ATOM 1594 O O . THR B 1 94 ? -4.227 -10.398 5.477 1 96.5 94 THR B O 1
ATOM 1597 N N . MET B 1 95 ? -2.756 -8.961 4.773 1 96.94 95 MET B N 1
ATOM 1598 C CA . MET B 1 95 ? -2.393 -8.258 6 1 96.94 95 MET B CA 1
ATOM 1599 C C . MET B 1 95 ? -2.324 -6.754 5.762 1 96.94 95 MET B C 1
ATOM 1601 O O . MET B 1 95 ? -2.104 -6.309 4.633 1 96.94 95 MET B O 1
ATOM 1605 N N . TRP B 1 96 ? -2.58 -5.992 6.906 1 96 96 TRP B N 1
ATOM 1606 C CA . TRP B 1 96 ? -2.693 -4.559 6.656 1 96 96 TRP B CA 1
ATOM 1607 C C . TRP B 1 96 ? -2.014 -3.756 7.762 1 96 96 TRP B C 1
ATOM 1609 O O . TRP B 1 96 ? -1.813 -4.258 8.867 1 96 96 TRP B O 1
ATOM 1619 N N . LEU B 1 97 ? -1.572 -2.543 7.387 1 97.06 97 LEU B N 1
ATOM 1620 C CA . LEU B 1 97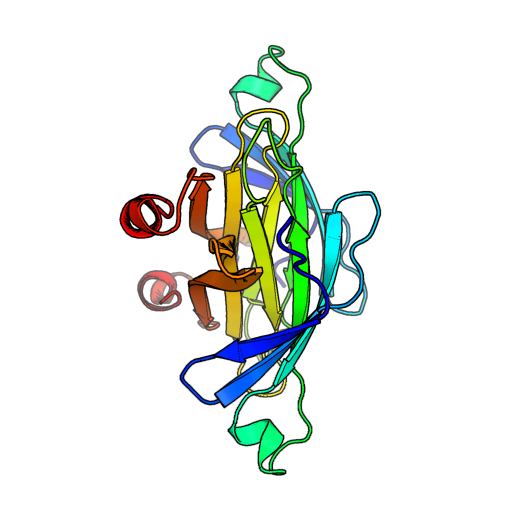 ? -1.135 -1.471 8.273 1 97.06 97 LEU B CA 1
ATOM 1621 C C . LEU B 1 97 ? -2.078 -0.275 8.188 1 97.06 97 LEU B C 1
ATOM 1623 O O . LEU B 1 97 ? -2.361 0.22 7.094 1 97.06 97 LEU B O 1
ATOM 1627 N N . LEU B 1 98 ? -2.596 0.086 9.305 1 95.44 98 LEU B N 1
ATOM 1628 C CA . LEU B 1 98 ? -3.387 1.31 9.383 1 95.44 98 LEU B CA 1
ATOM 1629 C C . LEU B 1 98 ? -2.564 2.453 9.969 1 95.44 98 LEU B C 1
ATOM 1631 O O . LEU B 1 98 ? -1.988 2.316 11.055 1 95.44 98 LEU B O 1
ATOM 1635 N N . ARG B 1 99 ? -2.48 3.584 9.266 1 94.75 99 ARG B N 1
ATOM 1636 C CA . ARG B 1 99 ? -1.788 4.781 9.734 1 94.75 99 ARG B CA 1
ATOM 1637 C C . ARG B 1 99 ? -2.773 5.918 9.984 1 94.75 99 ARG B C 1
ATOM 1639 O O . ARG B 1 99 ? -3.381 6.438 9.047 1 94.75 99 ARG B O 1
ATOM 1646 N N . GLU B 1 100 ? -2.865 6.266 11.195 1 92.06 100 GLU B N 1
ATOM 1647 C CA . GLU B 1 100 ? -3.641 7.449 11.562 1 92.06 100 GLU B CA 1
ATOM 1648 C C . GLU B 1 100 ? -2.746 8.68 11.688 1 92.06 100 GLU B C 1
ATOM 1650 O O . GLU B 1 100 ? -1.622 8.586 12.18 1 92.06 100 GLU B O 1
ATOM 1655 N N . ALA B 1 101 ? -3.248 9.797 11.25 1 90.69 101 ALA B N 1
ATOM 1656 C CA . ALA B 1 101 ? -2.471 11.031 11.359 1 90.69 101 ALA B CA 1
ATOM 1657 C C . ALA B 1 101 ? -2.291 11.438 12.82 1 90.69 101 ALA B C 1
ATOM 1659 O O . ALA B 1 101 ? -3.225 11.336 13.617 1 90.69 101 ALA B O 1
ATOM 1660 N N . VAL B 1 102 ? -1.062 11.789 13.133 1 90.62 102 VAL B N 1
ATOM 1661 C CA . VAL B 1 102 ? -0.78 12.352 14.453 1 90.62 102 VAL B CA 1
ATOM 1662 C C . VAL B 1 102 ? -0.223 13.766 14.305 1 90.62 102 VAL B C 1
ATOM 1664 O O . VAL B 1 102 ? 0.268 14.141 13.242 1 90.62 102 VAL B O 1
ATOM 1667 N N . GLY B 1 103 ? -0.272 14.508 15.336 1 87.75 103 GLY B N 1
ATOM 1668 C CA . GLY B 1 103 ? 0.017 15.93 15.273 1 87.75 103 GLY B CA 1
ATOM 1669 C C . GLY B 1 103 ? 1.501 16.234 15.344 1 87.75 103 GLY B C 1
ATOM 1670 O O . GLY B 1 103 ? 1.911 17.375 15.117 1 87.75 103 GLY B O 1
ATOM 1671 N N . SER B 1 104 ? 2.295 15.203 15.758 1 89.62 104 SER B N 1
ATOM 1672 C CA . SER B 1 104 ? 3.729 15.453 15.883 1 89.62 104 SER B CA 1
ATOM 1673 C C . SER B 1 104 ? 4.523 14.156 15.758 1 89.62 104 SER B C 1
ATOM 1675 O O . SER B 1 104 ? 3.965 13.062 15.906 1 89.62 104 SER B O 1
ATOM 1677 N N . LEU B 1 105 ? 5.789 14.305 15.453 1 91.38 105 LEU B N 1
ATOM 1678 C CA . LEU B 1 105 ? 6.695 13.164 15.367 1 91.38 105 LEU B CA 1
ATOM 1679 C C . LEU B 1 105 ? 6.758 12.422 16.688 1 91.38 105 LEU B C 1
ATOM 1681 O O . LEU B 1 105 ? 6.93 11.195 16.719 1 91.38 105 LEU B O 1
ATOM 1685 N N . GLU B 1 106 ? 6.605 13.156 17.797 1 92.19 106 GLU B N 1
ATOM 1686 C CA . GLU B 1 106 ? 6.648 12.539 19.125 1 92.19 106 GLU B CA 1
ATOM 1687 C C . GLU B 1 106 ? 5.516 11.531 19.297 1 92.19 106 GLU B C 1
ATOM 1689 O O . GLU B 1 106 ? 5.641 10.578 20.062 1 92.19 106 GLU B O 1
ATOM 1694 N N . GLU B 1 107 ? 4.492 11.641 18.672 1 92.69 107 GLU B N 1
ATOM 1695 C CA . GLU B 1 107 ? 3.32 10.773 18.781 1 92.69 107 GLU B CA 1
ATOM 1696 C C . GLU B 1 107 ? 3.359 9.656 17.734 1 92.69 107 GLU B C 1
ATOM 1698 O O . GLU B 1 107 ? 2.432 8.852 17.656 1 92.69 107 GLU B O 1
ATOM 1703 N N . ASP B 1 108 ? 4.43 9.594 16.969 1 92.12 108 ASP B N 1
ATOM 1704 C CA . ASP B 1 108 ? 4.535 8.672 15.844 1 92.12 108 ASP B CA 1
ATOM 1705 C C . ASP B 1 108 ? 4.449 7.219 16.312 1 92.12 108 ASP B C 1
ATOM 1707 O O . ASP B 1 108 ? 3.9 6.371 15.602 1 92.12 108 ASP B O 1
ATOM 1711 N N . TRP B 1 109 ? 4.918 6.832 17.5 1 92.25 109 TRP B N 1
ATOM 1712 C CA . TRP B 1 109 ? 5.062 5.461 17.984 1 92.25 109 TRP B CA 1
ATOM 1713 C C . TRP B 1 109 ? 3.703 4.777 18.094 1 92.25 109 TRP B C 1
ATOM 1715 O O . TRP B 1 109 ? 3.613 3.547 18.016 1 92.25 109 TRP B O 1
ATOM 1725 N N . LYS B 1 110 ? 2.652 5.531 18.172 1 93.12 110 LYS B N 1
ATOM 1726 C CA . LYS B 1 110 ? 1.326 4.941 18.344 1 93.12 110 LYS B CA 1
ATOM 1727 C C . LYS B 1 110 ? 0.5 5.086 17.062 1 93.12 110 LYS B C 1
ATOM 1729 O O . LYS B 1 110 ? -0.689 4.762 17.047 1 93.12 110 LYS B O 1
ATOM 1734 N N . ALA B 1 111 ? 0.99 5.637 16.016 1 92.88 111 ALA B N 1
ATOM 1735 C CA . ALA B 1 111 ? 0.215 6.102 14.867 1 92.88 111 ALA B CA 1
ATOM 1736 C C . ALA B 1 111 ? -0.084 4.953 13.906 1 92.88 111 ALA B C 1
ATOM 1738 O O . ALA B 1 111 ? -0.976 5.059 13.062 1 92.88 111 ALA B O 1
ATOM 1739 N N . THR B 1 112 ? 0.771 3.877 13.914 1 94.06 112 THR B N 1
ATOM 1740 C CA . THR B 1 112 ? 0.571 2.771 12.984 1 94.06 112 THR B CA 1
ATOM 1741 C C . THR B 1 112 ? 0.122 1.515 13.727 1 94.06 112 THR B C 1
ATOM 1743 O O . THR B 1 112 ? 0.73 1.127 14.727 1 94.06 112 THR B O 1
ATOM 1746 N N . ARG B 1 113 ? -0.952 0.876 13.312 1 91.69 113 ARG B N 1
ATOM 1747 C CA . ARG B 1 113 ? -1.468 -0.342 13.93 1 91.69 113 ARG B CA 1
ATOM 1748 C C . ARG B 1 113 ? -1.681 -1.436 12.891 1 91.69 113 ARG B C 1
ATOM 1750 O O . ARG B 1 113 ? -1.979 -1.146 11.727 1 91.69 113 ARG B O 1
#

Sequence (226 aa):
QCQLSGLWRNEQDSLMEISVLRDNGDFQGKYFTRVTLAGGCACTSPLKGAQQQPGEGGWPTFAFTVRWDKFSNATTAFAGQCFVDTGGKETLTTMWLLREAVG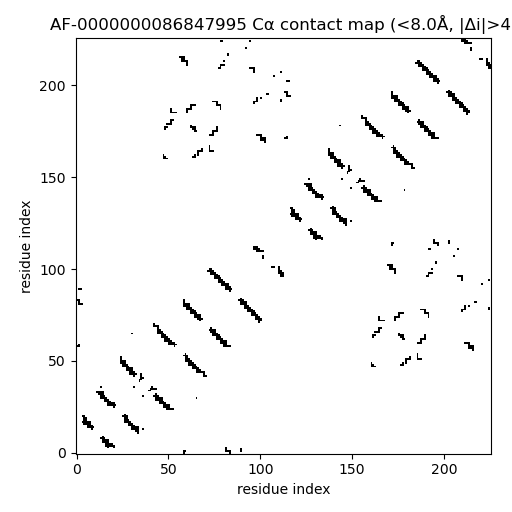SLEEDWKATRQCQLSGLWRNEQDSLMEISVLRDNGDFQGKYFTRVTLAGGCACTSPLKGAQQQPGEGGWPTFAFTVRWDKFSNATTAFAGQCFVDTGGKETLTTMWLLREAVGSLEEDWKATR

Organism: Herpetotheres cachinnans (NCBI:txid56343)

Nearest PDB structures (foldseek):
  2fhl-assembly1_A  TM=8.979E-01  e=2.496E-10  Gallus gallus
  2c1s-assembly1_A  TM=9.035E-01  e=4.691E-10  Gallus gallus
  7zn1-assembly1_D  TM=8.986E-01  e=6.174E-09  Gallus gallus
  3fdc-assembly1_B-2  TM=8.937E-01  e=7.230E-09  Gallus gallus
  2avi-assembly1_A  TM=8.909E-01  e=2.838E-08  Gallus gallus

Solvent-accessible surface area (backbone atoms only — not comparable to full-atom values): 11921 Å² total; per-residue (Å²): 131,56,71,79,49,42,82,45,73,51,96,77,64,24,38,34,39,32,43,76,62,44,96,84,26,37,33,44,36,37,35,35,46,49,62,26,70,73,61,71,40,87,55,66,21,50,29,42,34,39,38,42,73,53,56,94,90,40,45,33,24,28,19,31,26,37,42,33,78,84,78,39,69,32,26,31,14,28,26,26,37,37,38,58,49,97,86,64,55,70,45,78,48,73,50,72,39,39,22,43,58,53,87,44,79,87,50,47,88,74,26,61,85,134,56,71,79,49,41,81,44,73,50,97,80,63,24,39,35,40,32,43,75,61,45,94,85,26,38,34,43,36,36,34,35,46,48,64,26,70,72,61,70,41,89,55,65,21,50,28,44,33,39,37,43,73,52,57,94,91,40,46,32,24,30,19,32,25,36,41,33,77,85,78,38,68,32,26,30,12,27,25,26,38,37,38,58,49,95,85,64,54,69,46,78,49,72,50,70,38,39,22,45,57,50,88,45,78,88,50,47,88,73,27,60,86